Protein AF-A0A5C6LY12-F1 (afdb_monomer)

InterPro domains:
  IPR013783 Immunoglobulin-like fold [G3DSA:2.60.40.10] (8-77)

Sequence (185 aa):
MAGNVFWKYNDYVGNKPDAGATVALYSTKDTIKHKATCDVNGNFKFDKINVGNYILVVTSKSTNASPKDHLQNIIDHFAEVNYVTKHDLSKLNFTAHFNTLRDSIRALLVKDVSATHDYVNLINQRKEMEDSLSSFSSRILFDIYQQSPAATVPRSLSNKFYYSTITVEPEKTNNVAIDFGITYN

Structure (mmCIF, N/CA/C/O backbone):
data_AF-A0A5C6LY12-F1
#
_entry.id   AF-A0A5C6LY12-F1
#
loop_
_atom_site.group_PDB
_atom_site.id
_atom_site.type_symbol
_atom_site.label_atom_id
_atom_site.label_alt_id
_atom_site.label_comp_id
_atom_site.label_asym_id
_atom_site.label_entity_id
_atom_site.label_seq_id
_atom_site.pdbx_PDB_ins_code
_atom_site.Cartn_x
_atom_site.Cartn_y
_atom_site.Cartn_z
_atom_site.occupancy
_atom_site.B_iso_or_equiv
_atom_site.auth_seq_id
_atom_site.auth_comp_id
_atom_site.auth_asym_id
_atom_site.auth_atom_id
_atom_site.pdbx_PDB_model_num
ATOM 1 N N . MET A 1 1 ? -11.963 -7.506 16.912 1.00 88.69 1 MET A N 1
ATOM 2 C CA . MET A 1 1 ? -10.997 -7.935 15.873 1.00 88.69 1 MET A CA 1
ATOM 3 C C . MET A 1 1 ? -9.604 -7.887 16.466 1.00 88.69 1 MET A C 1
ATOM 5 O O . MET A 1 1 ? -9.327 -6.979 17.241 1.00 88.69 1 MET A O 1
ATOM 9 N N . ALA A 1 2 ? -8.745 -8.832 16.118 1.00 92.88 2 ALA A N 1
ATOM 10 C CA . ALA A 1 2 ? -7.340 -8.827 16.501 1.00 92.88 2 ALA A CA 1
ATOM 11 C C . ALA A 1 2 ? -6.475 -9.260 15.315 1.00 92.88 2 ALA A C 1
ATOM 13 O O . ALA A 1 2 ? -6.984 -9.699 14.282 1.00 92.88 2 ALA A O 1
ATOM 14 N N . GLY A 1 3 ? -5.166 -9.119 15.443 1.00 93.62 3 GLY A N 1
ATOM 15 C CA . GLY A 1 3 ? -4.257 -9.602 14.422 1.00 93.62 3 GLY A CA 1
ATOM 16 C C . GLY A 1 3 ? -2.801 -9.452 14.801 1.00 93.62 3 GLY A C 1
ATOM 17 O O . GLY A 1 3 ? -2.475 -8.924 15.864 1.00 93.62 3 GLY A O 1
ATOM 18 N N . ASN A 1 4 ? -1.946 -9.927 13.905 1.00 95.81 4 ASN A N 1
ATOM 19 C CA . ASN A 1 4 ? -0.501 -9.860 14.015 1.00 95.81 4 ASN A CA 1
ATOM 20 C C . ASN A 1 4 ? 0.094 -9.311 12.716 1.00 95.81 4 ASN A C 1
ATOM 22 O O . ASN A 1 4 ? -0.351 -9.665 11.622 1.00 95.81 4 ASN A O 1
ATOM 26 N N . VAL A 1 5 ? 1.092 -8.446 12.853 1.00 95.81 5 VAL A N 1
ATOM 27 C CA . VAL A 1 5 ? 1.844 -7.850 11.752 1.00 95.81 5 VAL A CA 1
ATOM 28 C C . VAL A 1 5 ? 3.291 -8.292 11.867 1.00 95.81 5 VAL A C 1
ATOM 30 O O . VAL A 1 5 ? 3.920 -8.124 12.915 1.00 95.81 5 VAL A O 1
ATOM 33 N N . PHE A 1 6 ? 3.822 -8.849 10.786 1.00 94.81 6 PHE A N 1
ATOM 34 C CA . PHE A 1 6 ? 5.176 -9.372 10.746 1.00 94.81 6 PHE A CA 1
ATOM 35 C C . PHE A 1 6 ? 5.819 -9.180 9.373 1.00 94.81 6 PHE A C 1
ATOM 37 O O . PHE A 1 6 ? 5.184 -8.814 8.385 1.00 94.81 6 PHE A O 1
ATOM 44 N N . TRP A 1 7 ? 7.120 -9.421 9.337 1.00 93.12 7 TRP A N 1
ATOM 45 C CA . TRP A 1 7 ? 7.952 -9.393 8.145 1.00 93.12 7 TRP A CA 1
ATOM 46 C C . TRP A 1 7 ? 8.996 -10.506 8.224 1.00 93.12 7 TRP A C 1
ATOM 48 O O . TRP A 1 7 ? 9.197 -11.117 9.277 1.00 93.12 7 TRP A O 1
ATOM 58 N N . LYS A 1 8 ? 9.679 -10.784 7.116 1.00 89.81 8 LYS A N 1
ATOM 59 C CA . LYS A 1 8 ? 10.757 -11.777 7.055 1.00 89.81 8 LYS A CA 1
ATOM 60 C C . LYS A 1 8 ? 12.075 -11.086 6.758 1.00 89.81 8 LYS A C 1
ATOM 62 O O . LYS A 1 8 ? 12.150 -10.262 5.852 1.00 89.81 8 LYS A O 1
ATOM 67 N N . TYR A 1 9 ? 13.116 -11.417 7.516 1.00 79.94 9 TYR A N 1
ATOM 68 C CA . TYR A 1 9 ? 14.455 -10.896 7.229 1.00 79.94 9 TYR A CA 1
ATOM 69 C C . TYR A 1 9 ? 15.051 -11.560 5.985 1.00 79.94 9 TYR A C 1
ATOM 71 O O . TYR A 1 9 ? 15.623 -10.899 5.129 1.00 79.94 9 TYR A O 1
ATOM 79 N N . ASN A 1 10 ? 14.883 -12.874 5.868 1.00 78.69 10 ASN A N 1
ATOM 80 C CA . ASN A 1 10 ? 15.197 -13.659 4.679 1.00 78.69 10 ASN A CA 1
ATOM 81 C C . ASN A 1 10 ? 14.424 -14.989 4.747 1.00 78.69 10 ASN A C 1
ATOM 83 O O . ASN A 1 10 ? 13.687 -15.222 5.704 1.00 78.69 10 ASN A O 1
ATOM 87 N N . ASP A 1 11 ? 14.619 -15.868 3.765 1.00 76.88 11 ASP A N 1
ATOM 88 C CA . ASP A 1 11 ? 13.961 -17.184 3.719 1.00 76.88 11 ASP A CA 1
ATOM 89 C C . ASP A 1 11 ? 14.424 -18.165 4.811 1.00 76.88 11 ASP A C 1
ATOM 91 O O . ASP A 1 11 ? 13.803 -19.205 5.020 1.00 76.88 11 ASP A O 1
ATOM 95 N N . TYR A 1 12 ? 15.504 -17.840 5.522 1.00 76.50 12 TYR A N 1
ATOM 96 C CA . TYR A 1 12 ? 16.141 -18.705 6.519 1.00 76.50 12 TYR A CA 1
ATOM 97 C C . TYR A 1 12 ? 15.838 -18.284 7.963 1.00 76.50 12 TYR A C 1
ATOM 99 O O . TYR A 1 12 ? 15.962 -19.086 8.888 1.00 76.50 12 TYR A O 1
ATOM 107 N N . VAL A 1 13 ? 15.450 -17.026 8.179 1.00 74.00 13 VAL A N 1
ATOM 108 C CA . VAL A 1 13 ? 15.113 -16.456 9.483 1.00 74.00 13 VAL A CA 1
ATOM 109 C C . VAL A 1 13 ? 13.596 -16.351 9.582 1.00 74.00 13 VAL A C 1
ATOM 111 O O . VAL A 1 13 ? 12.955 -15.707 8.756 1.00 74.00 13 VAL A O 1
ATOM 114 N N . GLY A 1 14 ? 13.028 -16.970 10.621 1.00 78.81 14 GLY A N 1
ATOM 115 C CA . GLY A 1 14 ? 11.588 -16.951 10.878 1.00 78.81 14 GLY A CA 1
ATOM 116 C C . GLY A 1 14 ? 11.001 -15.541 11.028 1.00 78.81 14 GLY A C 1
ATOM 117 O O . GLY A 1 14 ? 11.722 -14.552 11.189 1.00 78.81 14 GLY A O 1
ATOM 118 N N . ASN A 1 15 ? 9.669 -15.471 10.993 1.00 90.44 15 ASN A N 1
ATOM 119 C CA . ASN A 1 15 ? 8.905 -14.225 11.036 1.00 90.44 15 ASN A CA 1
ATOM 120 C C . ASN A 1 15 ? 9.348 -13.311 12.191 1.00 90.44 15 ASN A C 1
ATOM 122 O O . ASN A 1 15 ? 9.462 -13.735 13.344 1.00 90.44 15 ASN A O 1
ATOM 126 N N . LYS A 1 16 ? 9.567 -12.037 11.872 1.00 92.94 16 LYS A N 1
ATOM 127 C CA . LYS A 1 16 ? 9.877 -10.970 12.818 1.00 92.94 16 LYS A CA 1
ATOM 128 C C . LYS A 1 16 ? 8.629 -10.120 13.050 1.00 92.94 16 LYS A C 1
ATOM 130 O O . LYS A 1 16 ? 8.027 -9.678 12.072 1.00 92.94 16 LYS A O 1
ATOM 135 N N . PRO A 1 17 ? 8.238 -9.861 14.307 1.00 95.50 17 PRO A N 1
ATOM 136 C CA . PRO A 1 17 ? 7.112 -8.981 14.588 1.00 95.50 17 PRO A CA 1
ATOM 137 C C . PRO A 1 17 ? 7.413 -7.550 14.131 1.00 95.50 17 PRO A C 1
ATOM 139 O O . PRO A 1 17 ? 8.529 -7.056 14.303 1.00 95.50 17 PRO A O 1
ATOM 142 N N . ASP A 1 18 ? 6.414 -6.866 13.575 1.00 95.19 18 ASP A N 1
ATOM 143 C CA . ASP A 1 18 ? 6.522 -5.450 13.215 1.00 95.19 18 ASP A CA 1
ATOM 144 C C . ASP A 1 18 ? 6.022 -4.560 14.361 1.00 95.19 18 ASP A C 1
ATOM 146 O O . ASP A 1 18 ? 4.924 -3.993 14.335 1.00 95.19 18 ASP A O 1
ATOM 150 N N . ALA A 1 19 ? 6.833 -4.478 15.416 1.00 96.44 19 ALA A N 1
ATOM 151 C CA . ALA A 1 19 ? 6.534 -3.644 16.570 1.00 96.44 19 ALA A CA 1
ATOM 152 C C . ALA A 1 19 ? 6.423 -2.165 16.167 1.00 96.44 19 ALA A C 1
ATOM 154 O O . ALA A 1 19 ? 7.307 -1.601 15.520 1.00 96.44 19 ALA A O 1
ATOM 155 N N . GLY A 1 20 ? 5.330 -1.512 16.567 1.00 95.06 20 GLY A N 1
ATOM 156 C CA . GLY A 1 20 ? 5.069 -0.119 16.207 1.00 95.06 20 GLY A CA 1
ATOM 157 C C . GLY A 1 20 ? 4.388 0.092 14.850 1.00 95.06 20 GLY A C 1
ATOM 158 O O . GLY A 1 20 ? 4.108 1.245 14.506 1.00 95.06 20 GLY A O 1
ATOM 159 N N . ALA A 1 21 ? 4.079 -0.968 14.090 1.00 94.88 21 ALA A N 1
ATOM 160 C CA . ALA A 1 21 ? 3.251 -0.846 12.891 1.00 94.88 21 ALA A CA 1
ATOM 161 C C . ALA A 1 21 ? 1.899 -0.195 13.226 1.00 94.88 21 ALA A C 1
ATOM 163 O O . ALA A 1 21 ? 1.276 -0.492 14.248 1.00 94.88 21 ALA A O 1
ATOM 164 N N . THR A 1 22 ? 1.438 0.715 12.369 1.00 94.06 22 THR A N 1
ATOM 165 C CA . THR A 1 22 ? 0.161 1.414 12.558 1.00 94.06 22 THR A CA 1
ATOM 166 C C . THR A 1 22 ? -0.941 0.694 11.800 1.00 94.06 22 THR A C 1
ATOM 168 O O . THR A 1 22 ? -0.821 0.469 10.601 1.00 94.06 22 THR A O 1
ATOM 171 N N . VAL A 1 23 ? -2.043 0.405 12.482 1.00 94.00 23 VAL A N 1
ATOM 172 C CA . VAL A 1 23 ? -3.214 -0.274 11.927 1.00 94.00 23 VAL A CA 1
ATOM 173 C C . VAL A 1 23 ? -4.403 0.675 11.979 1.00 94.00 23 VAL A C 1
ATOM 175 O O . VAL A 1 23 ? -4.708 1.233 13.034 1.00 94.00 23 VAL A O 1
ATOM 178 N N . ALA A 1 24 ? -5.086 0.864 10.855 1.00 92.12 24 ALA A N 1
ATOM 179 C CA . ALA A 1 24 ? -6.293 1.671 10.757 1.00 92.12 24 ALA A CA 1
ATOM 180 C C . ALA A 1 24 ? -7.427 0.883 10.095 1.00 92.12 24 ALA A C 1
ATOM 182 O O . ALA A 1 24 ? -7.219 0.227 9.080 1.00 92.12 24 ALA A O 1
ATOM 183 N N . LEU A 1 25 ? -8.631 0.983 10.654 1.00 92.00 25 LEU A N 1
ATOM 184 C CA . LEU A 1 25 ? -9.859 0.451 10.067 1.00 92.00 25 LEU A CA 1
ATOM 185 C C . LEU A 1 25 ? -10.772 1.607 9.689 1.00 92.00 25 LEU A C 1
ATOM 187 O O . LEU A 1 25 ? -11.101 2.429 10.546 1.00 92.00 25 LEU A O 1
ATOM 191 N N . TYR A 1 26 ? -11.201 1.635 8.434 1.00 91.50 26 TYR A N 1
ATOM 192 C CA . TYR A 1 26 ? -12.149 2.606 7.902 1.00 91.50 26 TYR A CA 1
ATOM 193 C C . TYR A 1 26 ? -13.476 1.902 7.640 1.00 91.50 26 TYR A C 1
ATOM 195 O O . TYR A 1 26 ? -13.520 0.978 6.828 1.00 91.50 26 TYR A O 1
ATOM 203 N N . SER A 1 27 ? -14.544 2.307 8.336 1.00 91.06 27 SER A N 1
ATOM 204 C CA . SER A 1 27 ? -15.891 1.800 8.042 1.00 91.06 27 SER A CA 1
ATOM 205 C C . SER A 1 27 ? -16.270 2.178 6.613 1.00 91.06 27 SER A C 1
ATOM 207 O O . SER A 1 27 ? -15.991 3.288 6.167 1.00 91.06 27 SER A O 1
ATOM 209 N N . THR A 1 28 ? -16.886 1.245 5.888 1.00 88.31 28 THR A N 1
ATOM 210 C CA . THR A 1 28 ? -17.394 1.501 4.530 1.00 88.31 28 THR A CA 1
ATOM 211 C C . THR A 1 28 ? -18.773 2.166 4.529 1.00 88.31 28 THR A C 1
ATOM 213 O O . THR A 1 28 ? -19.176 2.735 3.513 1.00 88.31 28 THR A O 1
ATOM 216 N N . LYS A 1 29 ? -19.485 2.121 5.663 1.00 83.62 29 LYS A N 1
ATOM 217 C CA . LYS A 1 29 ? -20.858 2.627 5.822 1.00 83.62 29 LYS A CA 1
ATOM 218 C C . LYS A 1 29 ? -20.936 3.942 6.599 1.00 83.62 29 LYS A C 1
ATOM 220 O O . LYS A 1 29 ? -21.855 4.723 6.375 1.00 83.62 29 LYS A O 1
ATOM 225 N N . ASP A 1 30 ? -19.959 4.206 7.462 1.00 77.38 30 ASP A N 1
ATOM 226 C CA . ASP A 1 30 ? -19.985 5.320 8.410 1.00 77.38 30 ASP A CA 1
ATOM 227 C C . ASP A 1 30 ? -18.613 6.001 8.487 1.00 77.38 30 ASP A C 1
ATOM 229 O O . ASP A 1 30 ? -17.602 5.486 8.021 1.00 77.38 30 ASP A O 1
ATOM 233 N N . THR A 1 31 ? -18.546 7.173 9.114 1.00 73.25 31 THR A N 1
ATOM 234 C CA . THR A 1 31 ? -17.303 7.957 9.243 1.00 73.25 31 THR A CA 1
ATOM 235 C C . THR A 1 31 ? -16.343 7.404 10.310 1.00 73.25 31 THR A C 1
ATOM 237 O O . THR A 1 31 ? -15.348 8.046 10.650 1.00 73.25 31 THR A O 1
ATOM 240 N N . ILE A 1 32 ? -16.638 6.235 10.890 1.00 73.31 32 ILE A N 1
ATOM 241 C CA . ILE A 1 32 ? -15.869 5.673 12.003 1.00 73.31 32 ILE A CA 1
ATOM 242 C C . ILE A 1 32 ? -14.508 5.182 11.509 1.00 73.31 32 ILE A C 1
ATOM 244 O O . ILE A 1 32 ? -14.402 4.371 10.584 1.00 73.31 32 ILE A O 1
ATOM 248 N N . LYS A 1 33 ? -13.465 5.645 12.205 1.00 82.38 33 LYS A N 1
ATOM 249 C CA . LYS A 1 33 ? -12.090 5.181 12.057 1.00 82.38 33 LYS A CA 1
ATOM 250 C C . LYS A 1 33 ? -11.589 4.626 13.383 1.00 82.38 33 LYS A C 1
ATOM 252 O O . LYS A 1 33 ? -11.553 5.347 14.378 1.00 82.38 33 LYS A O 1
ATOM 257 N N . HIS A 1 34 ? -11.132 3.379 13.382 1.00 90.69 34 HIS A N 1
ATOM 258 C CA . HIS A 1 34 ? -10.361 2.830 14.498 1.00 90.69 34 HIS A CA 1
ATOM 259 C C . HIS A 1 34 ? -8.871 2.877 14.162 1.00 90.69 34 HIS A C 1
ATOM 261 O O . HIS A 1 34 ? -8.489 2.699 13.004 1.00 90.69 34 HIS A O 1
ATOM 267 N N . LYS A 1 35 ? -8.022 3.124 15.164 1.00 92.75 35 LYS A N 1
ATOM 268 C CA . LYS A 1 35 ? -6.563 3.119 15.012 1.00 92.75 35 LYS A CA 1
ATOM 269 C C . LYS A 1 35 ? -5.906 2.391 16.180 1.00 92.75 35 LYS A C 1
ATOM 271 O O . LYS A 1 35 ? -6.297 2.601 17.323 1.00 92.75 35 LYS A O 1
ATOM 276 N N . ALA A 1 36 ? -4.925 1.554 15.876 1.00 94.56 36 ALA A N 1
ATOM 277 C CA . ALA A 1 36 ? -4.094 0.857 16.845 1.00 94.56 36 ALA A CA 1
ATOM 278 C C . ALA A 1 36 ? -2.630 0.902 16.398 1.00 94.56 36 ALA A C 1
ATOM 280 O O . ALA A 1 36 ? -2.328 1.105 15.219 1.00 94.56 36 ALA A O 1
ATOM 281 N N . THR A 1 37 ? -1.731 0.701 17.351 1.00 95.75 37 THR A N 1
ATOM 282 C CA . THR A 1 37 ? -0.306 0.490 17.104 1.00 95.75 37 THR A CA 1
ATOM 283 C C . THR A 1 37 ? 0.036 -0.911 17.582 1.00 95.75 37 THR A C 1
ATOM 285 O O . THR A 1 37 ? -0.422 -1.310 18.652 1.00 95.75 37 THR A O 1
ATOM 288 N N . CYS A 1 38 ? 0.804 -1.652 16.790 1.00 97.06 38 CYS A N 1
ATOM 289 C CA . CYS A 1 38 ? 1.202 -3.007 17.142 1.00 97.06 38 CYS A CA 1
ATOM 290 C C . CYS A 1 38 ? 2.147 -3.005 18.346 1.00 97.06 38 CYS A C 1
ATOM 292 O O . CYS A 1 38 ? 3.041 -2.158 18.438 1.00 97.06 38 CYS A O 1
ATOM 294 N N . ASP A 1 39 ? 1.945 -3.960 19.252 1.00 97.88 39 ASP A N 1
ATOM 295 C CA . ASP A 1 39 ? 2.800 -4.172 20.417 1.00 97.88 39 ASP A CA 1
ATOM 296 C C . ASP A 1 39 ? 4.174 -4.758 20.033 1.00 97.88 39 ASP A C 1
ATOM 298 O O . ASP A 1 39 ? 4.491 -4.954 18.859 1.00 97.88 39 ASP A O 1
ATOM 302 N N . VAL A 1 40 ? 5.009 -5.052 21.034 1.00 97.12 40 VAL A N 1
ATOM 303 C CA . VAL A 1 40 ? 6.354 -5.631 20.837 1.00 97.12 40 VAL A CA 1
ATOM 304 C C . VAL A 1 40 ? 6.346 -6.979 20.109 1.00 97.12 40 VAL A C 1
ATOM 306 O O . VAL A 1 40 ? 7.344 -7.355 19.501 1.00 97.12 40 VAL A O 1
ATOM 309 N N . ASN A 1 41 ? 5.219 -7.689 20.143 1.00 96.44 41 ASN A N 1
ATOM 310 C CA . ASN A 1 41 ? 5.017 -8.968 19.478 1.00 96.44 41 ASN A CA 1
ATOM 311 C C . ASN A 1 41 ? 4.325 -8.803 18.115 1.00 96.44 41 ASN A C 1
ATOM 313 O O . ASN A 1 41 ? 3.973 -9.801 17.489 1.00 96.44 41 ASN A O 1
ATOM 317 N N . GLY A 1 42 ? 4.126 -7.569 17.639 1.00 96.94 42 GLY A N 1
ATOM 318 C CA . GLY A 1 42 ? 3.442 -7.275 16.381 1.00 96.94 42 GLY A CA 1
ATOM 319 C C . GLY A 1 42 ? 1.921 -7.412 16.471 1.00 96.94 42 GLY A C 1
ATOM 320 O O . GLY A 1 42 ? 1.244 -7.349 15.448 1.00 96.94 42 GLY A O 1
ATOM 321 N N . ASN A 1 43 ? 1.356 -7.609 17.665 1.00 97.62 43 ASN A N 1
ATOM 322 C CA . ASN A 1 43 ? -0.078 -7.814 17.826 1.00 97.62 43 ASN A CA 1
ATOM 323 C C . ASN A 1 43 ? -0.828 -6.489 17.920 1.00 97.62 43 ASN A C 1
ATOM 325 O O . ASN A 1 43 ? -0.365 -5.529 18.536 1.00 97.62 43 ASN A O 1
ATOM 329 N N . PHE A 1 44 ? -2.043 -6.465 17.382 1.00 96.44 44 PHE A N 1
ATOM 330 C CA . PHE A 1 44 ? -2.996 -5.379 17.572 1.00 96.44 44 PHE A CA 1
ATOM 331 C C . PHE A 1 44 ? -4.380 -5.929 17.912 1.00 96.44 44 PHE A C 1
ATOM 333 O O . PHE A 1 44 ? -4.737 -7.059 17.567 1.00 96.44 44 PHE A O 1
ATOM 340 N N . LYS A 1 45 ? -5.191 -5.099 18.568 1.00 94.75 45 LYS A N 1
ATOM 341 C CA . LYS A 1 45 ? -6.567 -5.436 18.920 1.00 94.75 45 LYS A CA 1
ATOM 342 C C . LYS A 1 45 ? -7.468 -4.217 18.801 1.00 94.75 45 LYS A C 1
ATOM 344 O O . LYS A 1 45 ? -7.096 -3.109 19.173 1.00 94.75 45 LYS A O 1
ATOM 349 N N . PHE A 1 46 ? -8.674 -4.465 18.319 1.00 92.81 46 PHE A N 1
ATOM 350 C CA . PHE A 1 46 ? -9.783 -3.532 18.328 1.00 92.81 46 PHE A CA 1
ATOM 351 C C . PHE A 1 46 ? -10.974 -4.181 19.028 1.00 92.81 46 PHE A C 1
ATOM 353 O O . PHE A 1 46 ? -11.532 -5.181 18.550 1.00 92.81 46 PHE A O 1
ATOM 360 N N . ASP A 1 47 ? -11.359 -3.599 20.157 1.00 89.44 47 ASP A N 1
ATOM 361 C CA . ASP A 1 47 ? -12.512 -4.025 20.938 1.00 89.44 47 ASP A CA 1
ATOM 362 C C . ASP A 1 47 ? -13.780 -3.297 20.489 1.00 89.44 47 ASP A C 1
ATOM 364 O O . ASP A 1 47 ? -13.729 -2.135 20.088 1.00 89.44 47 ASP A O 1
ATOM 368 N N . LYS A 1 48 ? -14.924 -3.987 20.586 1.00 86.12 48 LYS A N 1
ATOM 369 C CA . LYS A 1 48 ? -16.265 -3.420 20.347 1.00 86.12 48 LYS A CA 1
ATOM 370 C C . LYS A 1 48 ? -16.416 -2.722 18.982 1.00 86.12 48 LYS A C 1
ATOM 372 O O . LYS A 1 48 ? -17.002 -1.648 18.897 1.00 86.12 48 LYS A O 1
ATOM 377 N N . ILE A 1 49 ? -15.885 -3.328 17.917 1.00 89.62 49 ILE A N 1
ATOM 378 C CA . ILE A 1 49 ? -16.157 -2.865 16.549 1.00 89.62 49 ILE A CA 1
ATOM 379 C C . ILE A 1 49 ? -17.568 -3.302 16.155 1.00 89.62 49 ILE A C 1
ATOM 381 O O . ILE A 1 49 ? -17.941 -4.455 16.376 1.00 89.62 49 ILE A O 1
ATOM 385 N N . ASN A 1 50 ? -18.325 -2.387 15.558 1.00 90.44 50 ASN A N 1
ATOM 386 C CA . ASN A 1 50 ? -19.649 -2.680 15.027 1.00 90.44 50 ASN A CA 1
ATOM 387 C C . ASN A 1 50 ? -19.576 -3.696 13.877 1.00 90.44 50 ASN A C 1
ATOM 389 O O . ASN A 1 50 ? -18.596 -3.776 13.139 1.00 90.44 50 ASN A O 1
ATOM 393 N N . VAL A 1 51 ? -20.647 -4.463 13.698 1.00 91.56 51 VAL A N 1
ATOM 394 C CA . VAL A 1 51 ? -20.788 -5.363 12.548 1.00 91.56 51 VAL A CA 1
ATOM 395 C C . VAL A 1 51 ? -20.833 -4.537 11.262 1.00 91.56 51 VAL A C 1
ATOM 397 O O . VAL A 1 51 ? -21.582 -3.564 11.167 1.00 91.56 51 VAL A O 1
ATOM 400 N N . GLY A 1 52 ? -20.052 -4.926 10.257 1.00 92.25 52 GLY A N 1
ATOM 401 C CA . GLY A 1 52 ? -19.967 -4.177 9.007 1.00 92.25 52 GLY A CA 1
ATOM 402 C C . GLY A 1 52 ? -18.736 -4.495 8.172 1.00 92.25 52 GLY A C 1
ATOM 403 O O . GLY A 1 52 ? -17.895 -5.304 8.550 1.00 92.25 52 GLY A O 1
ATOM 404 N N . ASN A 1 53 ? -18.635 -3.838 7.018 1.00 93.56 53 ASN A N 1
ATOM 405 C CA . ASN A 1 53 ? -17.487 -3.958 6.125 1.00 93.56 53 ASN A CA 1
ATOM 406 C C . ASN A 1 53 ? -16.516 -2.804 6.377 1.00 93.56 53 ASN A C 1
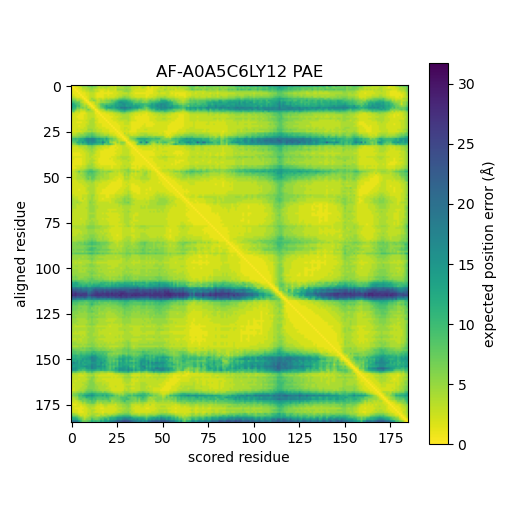ATOM 408 O O . ASN A 1 53 ? -16.932 -1.646 6.490 1.00 93.56 53 ASN A O 1
ATOM 412 N N . TYR A 1 54 ? -15.231 -3.124 6.415 1.00 93.56 54 TYR A N 1
ATOM 413 C CA . TYR A 1 54 ? -14.152 -2.201 6.716 1.00 93.56 54 TYR A CA 1
ATOM 414 C C . TYR A 1 54 ? -13.026 -2.338 5.700 1.00 93.56 54 TYR A C 1
ATOM 416 O O . TYR A 1 54 ? -12.747 -3.432 5.2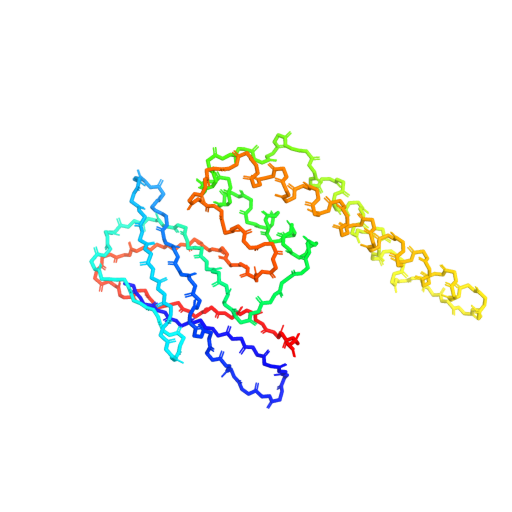14 1.00 93.56 54 TYR A O 1
ATOM 424 N N . ILE A 1 55 ? -12.335 -1.231 5.452 1.00 93.44 55 ILE A N 1
ATOM 425 C CA . ILE A 1 55 ? -11.033 -1.233 4.791 1.00 93.44 55 ILE A CA 1
ATOM 426 C C . ILE A 1 55 ? -9.963 -1.160 5.874 1.00 93.44 55 ILE A C 1
ATOM 428 O O . ILE A 1 55 ? -9.906 -0.209 6.659 1.00 93.44 55 ILE A O 1
ATOM 432 N N . LEU A 1 56 ? -9.129 -2.188 5.918 1.00 93.25 56 LEU A N 1
ATOM 433 C CA . LEU A 1 56 ? -7.943 -2.271 6.747 1.00 93.25 56 LEU A CA 1
ATOM 434 C C . LEU A 1 56 ? -6.768 -1.647 6.002 1.00 93.25 56 LEU A C 1
ATOM 436 O O . LEU A 1 56 ? -6.449 -2.053 4.888 1.00 93.25 56 LEU A O 1
ATOM 440 N N . VAL A 1 57 ? -6.105 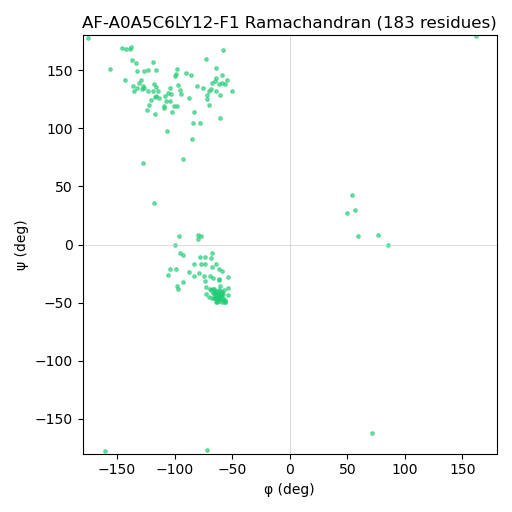-0.697 6.653 1.00 92.56 57 VAL A N 1
ATOM 441 C CA . VAL A 1 57 ? -4.867 -0.081 6.178 1.00 92.56 57 VAL A CA 1
ATOM 442 C C . VAL A 1 57 ? -3.798 -0.285 7.233 1.00 92.56 57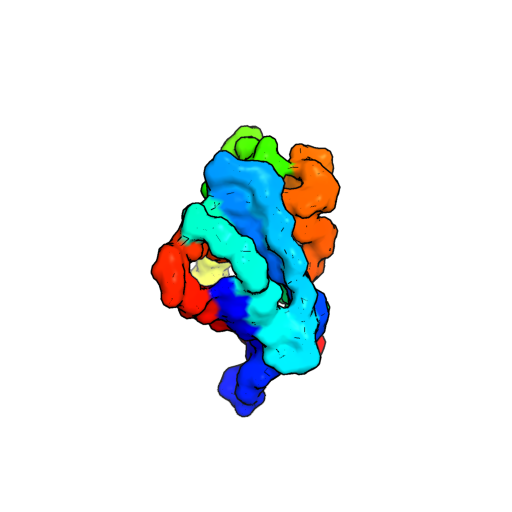 VAL A C 1
ATOM 444 O O . VAL A 1 57 ? -3.950 0.177 8.367 1.00 92.56 57 VAL A O 1
ATOM 447 N N . VAL A 1 58 ? -2.709 -0.956 6.870 1.00 93.00 58 VAL A N 1
ATOM 448 C CA . VAL A 1 58 ? -1.577 -1.185 7.774 1.00 93.00 58 VAL A CA 1
ATOM 449 C C . VAL A 1 58 ? -0.324 -0.551 7.214 1.00 93.00 58 VAL A C 1
ATOM 451 O O . VAL A 1 58 ? -0.010 -0.697 6.043 1.00 93.00 58 VAL A O 1
ATOM 454 N N . THR A 1 59 ? 0.371 0.187 8.067 1.00 93.06 59 THR A N 1
ATOM 455 C CA . THR A 1 59 ? 1.653 0.832 7.802 1.00 93.06 59 THR A CA 1
ATOM 456 C C . THR A 1 59 ? 2.725 0.121 8.589 1.00 93.06 59 THR A C 1
ATOM 458 O O . THR A 1 59 ? 2.680 0.121 9.822 1.00 93.06 59 THR A O 1
ATOM 461 N N . SER A 1 60 ? 3.693 -0.442 7.877 1.00 93.75 60 SER A N 1
ATOM 462 C CA . SER A 1 60 ? 4.865 -1.031 8.499 1.00 93.75 60 SER A CA 1
ATOM 463 C C . SER A 1 60 ? 5.686 0.037 9.217 1.00 93.75 60 SER A C 1
ATOM 465 O O . SER A 1 60 ? 5.806 1.167 8.740 1.00 93.75 60 SER A O 1
ATOM 467 N N . LYS A 1 61 ? 6.267 -0.313 10.367 1.00 92.50 61 LYS A N 1
ATOM 468 C CA . LYS A 1 61 ? 7.279 0.532 11.017 1.00 92.50 61 LYS A CA 1
ATOM 469 C C . LYS A 1 61 ? 8.684 0.134 10.577 1.00 92.50 61 LYS A C 1
ATOM 471 O O . LYS A 1 61 ? 9.565 0.990 10.502 1.00 92.50 61 LYS A O 1
ATOM 476 N N . SER A 1 62 ? 8.864 -1.155 10.306 1.00 91.38 62 SER A N 1
ATOM 477 C CA . SER A 1 62 ? 10.168 -1.777 10.101 1.00 91.38 62 SER A CA 1
ATOM 478 C C . SER A 1 62 ? 10.541 -1.951 8.635 1.00 91.38 62 SER A C 1
ATOM 480 O O . SER A 1 62 ? 11.717 -2.099 8.354 1.00 91.38 62 SER A O 1
ATOM 482 N N . THR A 1 63 ? 9.591 -1.955 7.700 1.00 91.25 63 THR A N 1
ATOM 483 C CA . THR A 1 63 ? 9.860 -2.275 6.288 1.00 91.25 63 THR A CA 1
ATOM 484 C C . THR A 1 63 ? 9.578 -1.092 5.373 1.00 91.25 63 THR A C 1
ATOM 486 O O . THR A 1 63 ? 8.694 -0.271 5.651 1.00 91.25 63 THR A O 1
ATOM 489 N N . ASN A 1 64 ? 10.322 -1.026 4.266 1.00 91.56 64 ASN A N 1
ATOM 490 C CA . ASN A 1 64 ? 10.191 0.019 3.259 1.00 91.56 64 ASN A CA 1
ATOM 491 C C . ASN A 1 64 ? 9.790 -0.536 1.882 1.00 91.56 64 ASN A C 1
ATOM 493 O O . ASN A 1 64 ? 10.011 -1.712 1.592 1.00 91.56 64 ASN A O 1
ATOM 497 N N . ALA A 1 65 ? 9.201 0.306 1.037 1.00 90.12 65 ALA A N 1
ATOM 498 C CA . ALA A 1 65 ? 8.894 0.024 -0.361 1.00 90.12 65 ALA A CA 1
ATOM 499 C C . ALA A 1 65 ? 9.474 1.120 -1.258 1.00 90.12 65 ALA A C 1
ATOM 501 O O . ALA A 1 65 ? 9.603 2.280 -0.868 1.00 90.12 65 ALA A O 1
ATOM 502 N N . SER A 1 66 ? 9.838 0.738 -2.481 1.00 91.12 66 SER A N 1
ATOM 503 C CA . SER A 1 66 ? 10.222 1.721 -3.488 1.00 91.12 66 SER A CA 1
ATOM 504 C C . SER A 1 66 ? 8.983 2.484 -3.987 1.00 91.12 66 SER A C 1
ATOM 506 O O . SER A 1 66 ? 7.862 1.972 -3.883 1.00 91.12 66 SER A O 1
ATOM 508 N N . PRO A 1 67 ? 9.140 3.678 -4.591 1.00 91.94 67 PRO A N 1
ATOM 509 C CA . PRO A 1 67 ? 8.011 4.412 -5.163 1.00 91.94 67 PRO A CA 1
ATOM 510 C C . PRO A 1 67 ? 7.191 3.584 -6.161 1.00 91.94 67 PRO A C 1
ATOM 512 O O . PRO A 1 67 ? 5.965 3.665 -6.172 1.00 91.94 67 PRO A O 1
ATOM 515 N N . LYS A 1 68 ? 7.840 2.739 -6.973 1.00 92.25 68 LYS A N 1
ATOM 516 C CA . LYS A 1 68 ? 7.129 1.866 -7.919 1.00 92.25 68 LYS A CA 1
ATOM 517 C C . LYS A 1 68 ? 6.293 0.794 -7.218 1.00 92.25 68 LYS A C 1
ATOM 519 O O . LYS A 1 68 ? 5.171 0.548 -7.649 1.00 92.25 68 LYS A O 1
ATOM 524 N N . ASP A 1 69 ? 6.785 0.212 -6.123 1.00 91.75 69 ASP A N 1
ATOM 525 C CA . ASP A 1 69 ? 6.038 -0.796 -5.357 1.00 91.75 69 ASP A CA 1
ATOM 526 C C . ASP A 1 69 ? 4.848 -0.153 -4.641 1.00 91.75 69 ASP A C 1
ATOM 528 O O . ASP A 1 69 ? 3.755 -0.714 -4.608 1.00 91.75 69 ASP A O 1
ATOM 532 N N . HIS A 1 70 ? 5.035 1.064 -4.124 1.00 90.94 70 HIS A N 1
ATOM 533 C CA . HIS A 1 70 ? 3.953 1.863 -3.563 1.00 90.94 70 HIS A CA 1
ATOM 534 C C . HIS A 1 70 ? 2.852 2.138 -4.575 1.00 90.94 70 HIS A C 1
ATOM 536 O O . HIS A 1 70 ? 1.675 1.926 -4.277 1.00 90.94 70 HIS A O 1
ATOM 542 N N . LEU A 1 71 ? 3.229 2.599 -5.766 1.00 92.19 71 LEU A N 1
ATOM 543 C CA . LEU A 1 71 ? 2.255 2.918 -6.794 1.00 92.19 71 LEU A CA 1
ATOM 544 C C . LEU A 1 71 ? 1.563 1.660 -7.331 1.00 92.19 71 LEU A C 1
ATOM 546 O O . LEU A 1 71 ? 0.350 1.683 -7.519 1.00 92.19 71 LEU A O 1
ATOM 550 N N . GLN A 1 72 ? 2.293 0.554 -7.501 1.00 93.56 72 GLN A N 1
ATOM 551 C CA . GLN A 1 72 ? 1.710 -0.741 -7.858 1.00 93.56 72 GLN A CA 1
ATOM 552 C C . GLN A 1 72 ? 0.673 -1.188 -6.820 1.00 93.56 72 GLN A C 1
ATOM 554 O O . GLN A 1 72 ? -0.449 -1.510 -7.188 1.00 93.56 72 GLN A O 1
ATOM 559 N N . ASN A 1 73 ? 1.003 -1.120 -5.530 1.00 91.50 73 ASN A N 1
ATOM 560 C CA . ASN A 1 73 ? 0.082 -1.479 -4.452 1.00 91.50 73 ASN A CA 1
ATOM 561 C C . ASN A 1 73 ? -1.185 -0.599 -4.448 1.00 91.50 73 ASN A C 1
ATOM 563 O O . ASN A 1 73 ? -2.281 -1.079 -4.181 1.00 91.50 73 ASN A O 1
ATOM 567 N N . ILE A 1 74 ? -1.064 0.691 -4.787 1.00 90.88 74 ILE A N 1
ATOM 568 C CA . ILE A 1 74 ? -2.231 1.570 -4.966 1.00 90.88 74 ILE A CA 1
ATOM 569 C C . ILE A 1 74 ? -3.077 1.142 -6.168 1.00 90.88 74 ILE A C 1
ATOM 571 O O . ILE A 1 74 ? -4.302 1.163 -6.079 1.00 90.88 74 ILE A O 1
ATOM 575 N N . ILE A 1 75 ? -2.447 0.768 -7.285 1.00 92.50 75 ILE A N 1
ATOM 576 C CA . ILE A 1 75 ? -3.149 0.271 -8.476 1.00 92.50 75 ILE A CA 1
ATOM 577 C C . ILE A 1 75 ? -3.903 -1.024 -8.152 1.00 92.50 75 ILE A C 1
ATOM 579 O O . ILE A 1 75 ? -5.057 -1.165 -8.547 1.00 92.50 75 ILE A O 1
ATOM 583 N N . ASP A 1 76 ? -3.281 -1.937 -7.408 1.00 92.81 76 ASP A N 1
ATOM 584 C CA . ASP A 1 76 ? -3.868 -3.236 -7.063 1.00 92.81 76 ASP A CA 1
ATOM 585 C C . ASP A 1 76 ? -5.050 -3.105 -6.087 1.00 92.81 76 ASP A C 1
ATOM 587 O O . ASP A 1 76 ? -5.971 -3.919 -6.115 1.00 92.81 76 ASP A O 1
ATOM 591 N N . HIS A 1 77 ? -5.066 -2.043 -5.276 1.00 91.69 77 HIS A N 1
ATOM 592 C CA . HIS A 1 77 ? -6.100 -1.753 -4.275 1.00 91.69 77 HIS A CA 1
ATOM 593 C C . HIS A 1 77 ? -6.849 -0.444 -4.559 1.00 91.69 77 HIS A C 1
ATOM 595 O O . HIS A 1 77 ? -7.205 0.315 -3.655 1.00 91.69 77 HIS A O 1
ATOM 601 N N . PHE A 1 78 ? -7.060 -0.139 -5.839 1.00 89.69 78 PHE A N 1
ATOM 602 C CA . PHE A 1 78 ? -7.544 1.168 -6.282 1.00 89.69 78 PHE A CA 1
ATOM 603 C C . PHE A 1 78 ? -8.887 1.569 -5.658 1.00 89.69 78 PHE A C 1
ATOM 605 O O . PHE A 1 78 ? -9.089 2.730 -5.303 1.00 89.69 78 PHE A O 1
ATOM 612 N N . ALA A 1 79 ? -9.807 0.613 -5.499 1.00 90.06 79 ALA A N 1
ATOM 613 C CA . ALA A 1 79 ? -11.127 0.859 -4.926 1.00 90.06 79 ALA A CA 1
ATOM 614 C C . ALA A 1 79 ? -11.037 1.220 -3.435 1.00 90.06 79 ALA A C 1
ATOM 616 O O . ALA A 1 79 ? -11.641 2.200 -2.988 1.00 90.06 79 ALA A O 1
ATOM 617 N N . GLU A 1 80 ? -10.246 0.464 -2.676 1.00 90.31 80 GLU A N 1
ATOM 618 C CA . GLU A 1 80 ? -9.992 0.695 -1.260 1.00 90.31 80 GLU A CA 1
ATOM 619 C C . GLU A 1 80 ? -9.281 2.027 -1.040 1.00 90.31 80 GLU A C 1
ATOM 621 O O . GLU A 1 80 ? -9.680 2.813 -0.177 1.00 90.31 80 GLU A O 1
ATOM 626 N N . VAL A 1 81 ? -8.258 2.310 -1.848 1.00 88.44 81 VAL A N 1
ATOM 627 C CA . VAL A 1 81 ? -7.503 3.557 -1.762 1.00 88.44 81 VAL A CA 1
ATOM 628 C C . VAL A 1 81 ? -8.410 4.741 -2.085 1.00 88.44 81 VAL A C 1
ATOM 630 O O . VAL A 1 81 ? -8.481 5.649 -1.263 1.00 88.44 81 VAL A O 1
ATOM 633 N N . ASN A 1 82 ? -9.175 4.716 -3.184 1.00 89.06 82 ASN A N 1
ATOM 634 C CA . ASN A 1 82 ? -10.138 5.777 -3.519 1.00 89.06 82 ASN A CA 1
ATOM 635 C C . ASN A 1 82 ? -11.121 6.044 -2.375 1.00 89.06 82 ASN A C 1
ATOM 637 O O . ASN A 1 82 ? -11.410 7.193 -2.023 1.00 89.06 82 ASN A O 1
ATOM 641 N N . TYR A 1 83 ? -11.630 4.972 -1.764 1.00 88.19 83 TYR A N 1
ATOM 642 C CA . TYR A 1 83 ? -12.552 5.090 -0.646 1.00 88.19 83 TYR A CA 1
ATOM 643 C C . TYR A 1 83 ? -11.897 5.746 0.573 1.00 88.19 83 TYR A C 1
ATOM 645 O O . TYR A 1 83 ? -12.506 6.613 1.209 1.00 88.19 83 TYR A O 1
ATOM 653 N N . VAL A 1 84 ? -10.685 5.317 0.931 1.00 86.19 84 VAL A N 1
ATOM 654 C CA . VAL A 1 84 ? -9.967 5.816 2.109 1.00 86.19 84 VAL A CA 1
ATOM 655 C C . VAL A 1 84 ? -9.520 7.257 1.894 1.00 86.19 84 VAL A C 1
ATOM 657 O O . VAL A 1 84 ? -9.732 8.091 2.772 1.00 86.19 84 VAL A O 1
ATOM 660 N N . THR A 1 85 ? -8.952 7.575 0.731 1.00 83.81 85 THR A N 1
ATOM 661 C CA . THR A 1 85 ? -8.457 8.918 0.398 1.00 83.81 85 THR A CA 1
ATOM 662 C C . THR A 1 85 ? -9.575 9.913 0.124 1.00 83.81 85 THR A C 1
ATOM 664 O O . THR A 1 85 ? -9.326 11.114 0.184 1.00 83.81 85 THR A O 1
ATOM 667 N N . LYS A 1 86 ? -10.802 9.438 -0.137 1.00 84.81 86 LYS A N 1
ATOM 668 C CA . LYS A 1 86 ? -11.926 10.259 -0.620 1.00 84.81 86 LYS A CA 1
ATOM 669 C C . LYS A 1 86 ? -11.578 10.992 -1.919 1.00 84.81 86 LYS A C 1
ATOM 671 O O . LYS A 1 86 ? -12.103 12.071 -2.186 1.00 84.81 86 LYS A O 1
ATOM 676 N N . HIS A 1 87 ? -10.698 10.396 -2.716 1.00 83.06 87 HIS A N 1
ATOM 677 C CA . HIS A 1 87 ? -10.220 10.948 -3.968 1.00 83.06 87 HIS A CA 1
ATOM 678 C C . HIS A 1 87 ? -10.416 9.926 -5.084 1.00 83.06 87 HIS A C 1
ATOM 680 O O . HIS A 1 87 ? -10.117 8.749 -4.918 1.00 83.06 87 HIS A O 1
ATOM 686 N N . ASP A 1 88 ? -10.922 10.379 -6.226 1.00 86.94 88 ASP A N 1
ATOM 687 C CA . ASP A 1 88 ? -11.069 9.534 -7.406 1.00 86.94 88 ASP A CA 1
ATOM 688 C C . ASP A 1 88 ? -9.755 9.521 -8.187 1.00 86.94 88 ASP A C 1
ATOM 690 O O . ASP A 1 88 ? -9.518 10.363 -9.056 1.00 86.94 88 ASP A O 1
ATOM 694 N N . LEU A 1 89 ? -8.894 8.556 -7.861 1.00 85.94 89 LEU A N 1
ATOM 695 C CA . LEU A 1 89 ? -7.584 8.418 -8.488 1.00 85.94 89 LEU A CA 1
ATOM 696 C C . LEU A 1 89 ? -7.671 8.112 -9.987 1.00 85.94 89 LEU A C 1
ATOM 698 O O . LEU A 1 89 ? -6.674 8.291 -10.688 1.00 85.94 89 LEU A O 1
ATOM 702 N N . SER A 1 90 ? -8.829 7.677 -10.509 1.00 84.50 90 SER A N 1
ATOM 703 C CA . SER A 1 90 ? -8.972 7.387 -11.944 1.00 84.50 90 SER A CA 1
ATOM 704 C C . SER A 1 90 ? -8.733 8.633 -12.795 1.00 84.50 90 SER A C 1
ATOM 706 O O . SER A 1 90 ? -8.174 8.548 -13.885 1.00 84.50 90 SER A O 1
ATOM 708 N N . LYS A 1 91 ? -9.032 9.813 -12.241 1.00 87.56 91 LYS A N 1
ATOM 709 C CA . LYS A 1 91 ? -8.843 11.114 -12.893 1.00 87.56 91 LYS A CA 1
ATOM 710 C C . LYS A 1 91 ? -7.381 11.486 -13.115 1.00 87.56 91 LYS A C 1
ATOM 712 O O . LYS A 1 91 ? -7.096 12.331 -13.960 1.00 87.56 91 LYS A O 1
ATOM 717 N N . LEU A 1 92 ? -6.455 10.858 -12.390 1.00 86.62 92 LEU A N 1
ATOM 718 C CA . LEU A 1 92 ? -5.021 11.080 -12.560 1.00 86.62 92 LEU A CA 1
ATOM 719 C C . LEU A 1 92 ? -4.454 10.343 -13.789 1.00 86.62 92 LEU A C 1
ATOM 721 O O . LEU A 1 92 ? -3.319 10.609 -14.174 1.00 86.62 92 LEU A O 1
ATOM 725 N N . ASN A 1 93 ? -5.220 9.435 -14.414 1.00 89.31 93 ASN A N 1
ATOM 726 C CA . ASN A 1 93 ? -4.898 8.770 -15.687 1.00 89.31 93 ASN A CA 1
ATOM 727 C C . ASN A 1 93 ? -3.487 8.138 -15.771 1.00 89.31 93 ASN A C 1
ATOM 729 O O . ASN A 1 93 ? -2.922 7.987 -16.855 1.00 89.31 93 ASN A O 1
ATOM 733 N N . PHE A 1 94 ? -2.897 7.744 -14.639 1.00 93.19 94 PHE A N 1
ATOM 734 C CA . PHE A 1 94 ? -1.503 7.290 -14.583 1.00 93.19 94 PHE A CA 1
ATOM 735 C C . PHE A 1 94 ? -1.326 5.792 -14.861 1.00 93.19 94 PHE A C 1
ATOM 737 O O . PHE A 1 94 ? -0.245 5.376 -15.277 1.00 93.19 94 PHE A O 1
ATOM 744 N N . THR A 1 95 ? -2.364 4.975 -14.649 1.00 94.38 95 THR A N 1
ATOM 745 C CA . THR A 1 95 ? -2.277 3.504 -14.668 1.00 94.38 95 THR A CA 1
ATOM 746 C C . THR A 1 95 ? -1.784 2.956 -16.005 1.00 94.38 95 THR A C 1
ATOM 748 O O . THR A 1 95 ? -0.934 2.068 -16.032 1.00 94.38 95 THR A O 1
ATOM 751 N N . ALA A 1 96 ? -2.267 3.508 -17.124 1.00 95.31 96 ALA A N 1
ATOM 752 C CA . ALA A 1 96 ? -1.835 3.084 -18.455 1.00 95.31 96 ALA A CA 1
ATOM 753 C C . ALA A 1 96 ? -0.337 3.348 -18.667 1.00 95.31 96 ALA A C 1
ATOM 755 O O . ALA A 1 96 ? 0.397 2.456 -19.082 1.00 95.31 96 ALA A O 1
ATOM 756 N N . HIS A 1 97 ? 0.135 4.546 -18.312 1.00 95.44 97 HIS A N 1
ATOM 757 C CA . HIS A 1 97 ? 1.545 4.906 -18.445 1.00 95.44 97 HIS A CA 1
ATOM 758 C C . HIS A 1 97 ? 2.448 4.072 -17.524 1.00 95.44 97 HIS A C 1
ATOM 760 O O . HIS A 1 97 ? 3.491 3.589 -17.961 1.00 95.44 97 HIS A O 1
ATOM 766 N N . PHE A 1 98 ? 2.021 3.849 -16.276 1.00 96.56 98 PHE A N 1
ATOM 767 C CA . PHE A 1 98 ? 2.721 2.981 -15.328 1.00 96.56 98 PHE A CA 1
ATOM 768 C C . PHE A 1 98 ? 2.919 1.569 -15.895 1.00 96.56 98 PHE A C 1
ATOM 770 O O . PHE A 1 98 ? 4.036 1.048 -15.902 1.00 96.56 98 PHE A O 1
ATOM 777 N N . ASN A 1 99 ? 1.843 0.969 -16.416 1.00 95.75 99 ASN A N 1
ATOM 778 C CA . ASN A 1 99 ? 1.884 -0.371 -16.993 1.00 95.75 99 ASN A CA 1
ATOM 779 C C . ASN A 1 99 ? 2.785 -0.427 -18.231 1.00 95.75 99 ASN A C 1
ATOM 781 O O . ASN A 1 99 ? 3.609 -1.331 -18.317 1.00 95.75 99 ASN A O 1
ATOM 785 N N . THR A 1 100 ? 2.720 0.565 -19.124 1.00 96.25 100 THR A N 1
ATOM 786 C CA . THR A 1 100 ? 3.602 0.639 -20.299 1.00 96.25 100 THR A CA 1
ATOM 787 C C . THR A 1 100 ? 5.083 0.661 -19.914 1.00 96.25 100 THR A C 1
ATOM 789 O O . THR A 1 100 ? 5.876 -0.086 -20.490 1.00 96.25 100 THR A O 1
ATOM 792 N N . LEU A 1 101 ? 5.476 1.477 -18.929 1.00 95.50 101 LEU A N 1
ATOM 793 C CA . LEU A 1 101 ? 6.864 1.521 -18.451 1.00 95.50 101 LEU A CA 1
ATOM 794 C C . LEU A 1 101 ? 7.289 0.183 -17.837 1.00 95.50 101 LEU A C 1
ATOM 796 O O . LEU A 1 101 ? 8.335 -0.365 -18.188 1.00 95.50 101 LEU A O 1
ATOM 800 N N . ARG A 1 102 ? 6.453 -0.378 -16.959 1.00 95.44 102 ARG A N 1
ATOM 801 C CA . ARG A 1 102 ? 6.701 -1.667 -16.303 1.00 95.44 102 ARG A CA 1
ATOM 802 C C . ARG A 1 102 ? 6.846 -2.806 -17.315 1.00 95.44 102 ARG A C 1
ATOM 804 O O . ARG A 1 102 ? 7.745 -3.635 -17.189 1.00 95.44 102 ARG A O 1
ATOM 811 N N . ASP A 1 103 ? 5.988 -2.844 -18.327 1.00 95.31 103 ASP A N 1
ATOM 812 C CA . ASP A 1 103 ? 6.005 -3.888 -19.348 1.00 95.31 103 ASP A CA 1
ATOM 813 C C . ASP A 1 103 ? 7.192 -3.713 -20.311 1.00 95.31 103 ASP A C 1
ATOM 815 O O . ASP A 1 103 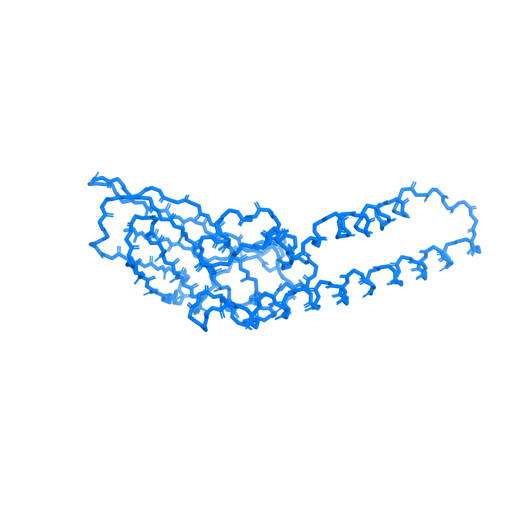? 7.795 -4.704 -20.720 1.00 95.31 103 ASP A O 1
ATOM 819 N N . SER A 1 104 ? 7.630 -2.474 -20.567 1.00 93.75 104 SER A N 1
ATOM 820 C CA . SER A 1 104 ? 8.868 -2.192 -21.315 1.00 93.75 104 SER A CA 1
ATOM 821 C C . SER A 1 104 ? 10.115 -2.703 -20.581 1.00 93.75 104 SER A C 1
ATOM 823 O O . SER A 1 104 ? 10.989 -3.319 -21.193 1.00 93.75 104 SER A O 1
ATOM 825 N N . ILE A 1 105 ? 10.179 -2.534 -19.254 1.00 93.56 105 ILE A N 1
ATOM 826 C CA . ILE A 1 105 ? 11.249 -3.105 -18.417 1.00 93.56 105 ILE A CA 1
ATOM 827 C C . ILE A 1 105 ? 11.234 -4.635 -18.486 1.00 93.56 105 ILE A C 1
ATOM 829 O O . ILE A 1 105 ? 12.280 -5.255 -18.689 1.00 93.56 105 ILE A O 1
ATOM 833 N N . ARG A 1 106 ? 10.051 -5.256 -18.379 1.00 91.44 106 ARG A N 1
ATOM 834 C CA . ARG A 1 106 ? 9.896 -6.716 -18.502 1.00 91.44 106 ARG A CA 1
ATOM 835 C C . ARG A 1 106 ? 10.325 -7.237 -19.869 1.00 91.44 106 ARG A C 1
ATOM 837 O O . ARG A 1 106 ? 10.992 -8.264 -19.937 1.00 91.44 106 ARG A O 1
ATOM 844 N N . ALA A 1 107 ? 10.018 -6.515 -20.943 1.00 90.75 107 ALA A N 1
ATOM 845 C CA . ALA A 1 107 ? 10.450 -6.883 -22.286 1.00 90.75 107 ALA A CA 1
ATOM 846 C C . ALA A 1 107 ? 11.985 -6.909 -22.424 1.00 90.75 107 ALA A C 1
ATOM 848 O O . ALA A 1 107 ? 12.513 -7.730 -23.167 1.00 90.75 107 ALA A O 1
ATOM 849 N N . LEU A 1 108 ? 12.725 -6.074 -21.681 1.00 88.38 108 LEU A N 1
ATOM 850 C CA . LEU A 1 108 ? 14.193 -6.143 -21.644 1.00 88.38 108 LEU A CA 1
ATOM 851 C C . LEU A 1 108 ? 14.750 -7.280 -20.775 1.00 88.38 108 LEU A C 1
ATOM 853 O O . LEU A 1 108 ? 15.935 -7.591 -20.892 1.00 88.38 108 LEU A O 1
ATOM 857 N N . LEU A 1 109 ? 13.952 -7.878 -19.884 1.00 81.62 109 LEU A N 1
ATOM 858 C CA . LEU A 1 109 ? 14.378 -9.033 -19.081 1.00 81.62 109 LEU A CA 1
ATOM 859 C C . LEU A 1 109 ? 14.423 -10.325 -19.900 1.00 81.62 109 LEU A C 1
ATOM 861 O O . LEU A 1 109 ? 15.194 -11.217 -19.569 1.00 81.62 109 LEU A O 1
ATOM 865 N N . VAL A 1 110 ? 13.613 -10.409 -20.956 1.00 84.31 110 VAL A N 1
ATOM 866 C CA . VAL A 1 110 ? 13.444 -11.618 -21.776 1.00 84.31 110 VAL A CA 1
ATOM 867 C C . VAL A 1 110 ? 14.252 -11.602 -23.076 1.00 84.31 110 VAL A C 1
ATOM 869 O O . VAL A 1 110 ? 14.177 -12.552 -23.849 1.00 84.31 110 VAL A O 1
ATOM 872 N N . LYS A 1 111 ? 15.010 -10.532 -23.348 1.00 82.25 111 LYS A N 1
ATOM 873 C CA . LYS A 1 111 ? 15.889 -10.473 -24.522 1.00 82.25 111 LYS A CA 1
ATOM 874 C C . LYS A 1 111 ? 17.085 -11.400 -24.318 1.00 82.25 111 LYS A C 1
ATOM 876 O O . LYS A 1 111 ? 17.804 -11.255 -23.333 1.00 82.25 111 LYS A O 1
ATOM 881 N N . ASP A 1 112 ? 17.291 -12.316 -25.260 1.00 69.62 112 ASP A N 1
ATOM 882 C CA . ASP A 1 112 ? 18.505 -13.127 -25.342 1.00 69.62 112 ASP A CA 1
ATOM 883 C C . ASP A 1 112 ? 19.693 -12.233 -25.728 1.00 69.62 112 ASP A C 1
ATOM 885 O O . ASP A 1 112 ? 19.577 -11.383 -26.615 1.00 69.62 112 ASP A O 1
ATOM 889 N N . VAL A 1 113 ? 20.817 -12.380 -25.027 1.00 67.81 113 VAL A N 1
ATOM 890 C CA . VAL A 1 113 ? 21.974 -11.484 -25.137 1.00 67.81 113 VAL A CA 1
ATOM 891 C C . VAL A 1 113 ? 23.234 -12.295 -25.404 1.00 67.81 113 VAL A C 1
ATOM 893 O O . VAL A 1 113 ? 24.117 -12.429 -24.560 1.00 67.81 113 VAL A O 1
ATOM 896 N N . SER A 1 114 ? 23.333 -12.852 -26.605 1.00 65.25 114 SER A N 1
ATOM 897 C CA . SER A 1 114 ? 24.458 -13.702 -27.000 1.00 65.25 114 SER A CA 1
ATOM 898 C C . SER A 1 114 ? 25.735 -12.932 -27.398 1.00 65.25 114 SER A C 1
ATOM 900 O O . SER A 1 114 ? 26.685 -13.550 -27.874 1.00 65.25 114 SER A O 1
ATOM 902 N N . ALA A 1 115 ? 25.811 -11.606 -27.201 1.00 60.56 115 ALA A N 1
ATOM 903 C CA . ALA A 1 115 ? 27.000 -10.795 -27.493 1.00 60.56 115 ALA A CA 1
ATOM 904 C C . ALA A 1 115 ? 27.327 -9.792 -26.368 1.00 60.56 115 ALA A C 1
ATOM 906 O O . ALA A 1 115 ? 26.482 -9.024 -25.909 1.00 60.56 115 ALA A O 1
ATOM 907 N N . THR A 1 116 ? 28.595 -9.758 -25.952 1.00 58.44 116 THR A N 1
ATOM 908 C CA . THR A 1 116 ? 29.118 -8.982 -24.810 1.00 58.44 116 THR A CA 1
ATOM 909 C C . THR A 1 116 ? 28.955 -7.458 -24.919 1.00 58.44 116 THR A C 1
ATOM 911 O O . THR A 1 116 ? 28.938 -6.792 -23.887 1.00 58.44 116 THR A O 1
ATOM 914 N N . HIS A 1 117 ? 28.785 -6.897 -26.124 1.00 63.69 117 HIS A N 1
ATOM 915 C CA . HIS A 1 117 ? 28.540 -5.456 -26.327 1.00 63.69 117 HIS A CA 1
ATOM 916 C C . HIS A 1 117 ? 27.064 -5.052 -26.162 1.00 63.69 117 HIS A C 1
ATOM 918 O O . HIS A 1 117 ? 26.785 -3.933 -25.732 1.00 63.69 117 HIS A O 1
ATOM 924 N N . ASP A 1 118 ? 26.117 -5.958 -26.415 1.00 76.75 118 ASP A N 1
ATOM 925 C CA . ASP A 1 118 ? 24.686 -5.671 -26.242 1.00 76.75 118 ASP A CA 1
ATOM 926 C C . ASP A 1 118 ? 24.257 -5.756 -24.773 1.00 76.75 118 ASP A C 1
ATOM 928 O O . ASP A 1 118 ? 23.323 -5.076 -24.352 1.00 76.75 118 ASP A O 1
ATOM 932 N N . TYR A 1 119 ? 24.987 -6.517 -23.954 1.00 80.56 119 TYR A N 1
ATOM 933 C CA . TYR A 1 119 ? 24.676 -6.692 -22.535 1.00 80.56 119 TYR A CA 1
ATOM 934 C C . TYR A 1 119 ? 24.796 -5.401 -21.718 1.00 80.56 119 TYR A C 1
ATOM 936 O O . TYR A 1 119 ? 23.889 -5.067 -20.955 1.00 80.56 119 TYR A O 1
ATOM 944 N N . VAL A 1 120 ? 25.875 -4.634 -21.907 1.00 85.00 120 VAL A N 1
ATOM 945 C CA . VAL A 1 120 ? 26.062 -3.349 -21.209 1.00 85.00 120 VAL A CA 1
ATOM 946 C C . VAL A 1 120 ? 24.989 -2.343 -21.631 1.00 85.00 120 VAL A C 1
ATOM 948 O O . VAL A 1 120 ? 24.405 -1.670 -20.781 1.00 85.00 120 VAL A O 1
ATOM 951 N N . ASN A 1 121 ? 24.667 -2.290 -22.926 1.00 87.00 121 ASN A N 1
ATOM 952 C CA . ASN A 1 121 ? 23.609 -1.424 -23.447 1.00 87.00 121 ASN A CA 1
ATOM 953 C C . ASN A 1 121 ? 22.239 -1.785 -22.859 1.00 87.00 121 ASN A C 1
ATOM 955 O O . ASN A 1 121 ? 21.505 -0.897 -22.434 1.00 87.00 121 ASN A O 1
ATOM 959 N N . LEU A 1 122 ? 21.909 -3.076 -22.770 1.00 86.94 122 LEU A N 1
ATOM 960 C CA . LEU A 1 122 ? 20.654 -3.538 -22.173 1.00 86.94 122 LEU A CA 1
ATOM 961 C C . LEU A 1 122 ? 20.568 -3.240 -20.672 1.00 86.94 122 LEU A C 1
ATOM 963 O O . LEU A 1 122 ? 19.494 -2.873 -20.194 1.00 86.94 122 LEU A O 1
ATOM 967 N N . ILE A 1 123 ? 21.673 -3.362 -19.929 1.00 87.62 123 ILE A N 1
ATOM 968 C CA . ILE A 1 123 ? 21.725 -2.957 -18.516 1.00 87.62 123 ILE A CA 1
ATOM 969 C C . ILE A 1 123 ? 21.457 -1.460 -18.377 1.00 87.62 123 ILE A C 1
ATOM 971 O O . ILE A 1 123 ? 20.628 -1.073 -17.553 1.00 87.62 123 ILE A O 1
ATOM 975 N N . ASN A 1 124 ? 22.126 -0.627 -19.178 1.00 90.50 124 ASN A N 1
ATOM 976 C CA . ASN A 1 124 ? 21.958 0.824 -19.119 1.00 90.50 124 ASN A CA 1
ATOM 977 C C . ASN A 1 124 ? 20.523 1.232 -19.476 1.00 90.50 124 ASN A C 1
ATOM 979 O O . ASN A 1 124 ? 19.886 1.936 -18.700 1.00 90.50 124 ASN A O 1
ATOM 983 N N . GLN A 1 125 ? 19.967 0.689 -20.564 1.00 91.62 125 GLN A N 1
ATOM 984 C CA . GLN A 1 125 ? 18.571 0.923 -20.957 1.00 91.62 125 GLN A CA 1
ATOM 985 C C . GLN A 1 125 ? 17.583 0.497 -19.865 1.00 91.62 125 GLN A C 1
ATOM 987 O O . GLN A 1 125 ? 16.617 1.199 -19.571 1.00 91.62 125 GLN A O 1
ATOM 992 N N . ARG A 1 126 ? 17.816 -0.658 -19.232 1.00 91.00 126 ARG A N 1
ATOM 993 C CA . ARG A 1 126 ? 16.977 -1.123 -18.123 1.00 91.00 126 ARG A CA 1
ATOM 994 C C . ARG A 1 126 ? 17.048 -0.169 -16.942 1.00 91.00 126 ARG A C 1
ATOM 996 O O . ARG A 1 126 ? 16.006 0.162 -16.387 1.00 91.00 126 ARG A O 1
ATOM 1003 N N . LYS A 1 127 ? 18.253 0.262 -16.570 1.00 93.56 127 LYS A N 1
ATOM 1004 C CA . LYS A 1 127 ? 18.460 1.209 -15.476 1.00 93.56 127 LYS A CA 1
ATOM 1005 C C . LYS A 1 127 ? 17.734 2.528 -15.745 1.00 93.56 127 LYS A C 1
ATOM 1007 O O . LYS A 1 127 ? 16.984 2.976 -14.890 1.00 93.56 127 LYS A O 1
ATOM 1012 N N . GLU A 1 128 ? 17.871 3.087 -16.944 1.00 95.12 128 GLU A N 1
ATOM 1013 C CA . GLU A 1 128 ? 17.185 4.324 -17.343 1.00 95.12 128 GLU A CA 1
ATOM 1014 C C . GLU A 1 128 ? 15.656 4.203 -17.255 1.00 95.12 128 GLU A C 1
ATOM 1016 O O . GLU A 1 128 ? 14.979 5.122 -16.785 1.00 95.12 128 GLU A O 1
ATOM 1021 N N . MET A 1 129 ? 15.088 3.064 -17.662 1.00 94.75 129 MET A N 1
ATOM 1022 C CA . MET A 1 129 ? 13.645 2.835 -17.540 1.00 94.75 129 MET A CA 1
ATOM 1023 C C . MET A 1 129 ? 13.194 2.592 -16.098 1.00 94.75 129 MET A C 1
ATOM 1025 O O . MET A 1 129 ? 12.116 3.047 -15.726 1.00 94.75 129 MET A O 1
ATOM 1029 N N . GLU A 1 130 ? 13.994 1.907 -15.281 1.00 95.25 130 GLU A N 1
ATOM 1030 C CA . GLU A 1 130 ? 13.736 1.741 -13.845 1.00 95.25 130 GLU A CA 1
ATOM 1031 C C . GLU A 1 130 ? 13.758 3.094 -13.118 1.00 95.25 130 GLU A C 1
ATOM 1033 O O . GLU A 1 130 ? 12.846 3.401 -12.347 1.00 95.25 130 GLU A O 1
ATOM 1038 N N . ASP A 1 131 ? 14.732 3.950 -13.434 1.00 95.81 131 ASP A N 1
ATOM 1039 C CA . ASP A 1 131 ? 14.828 5.31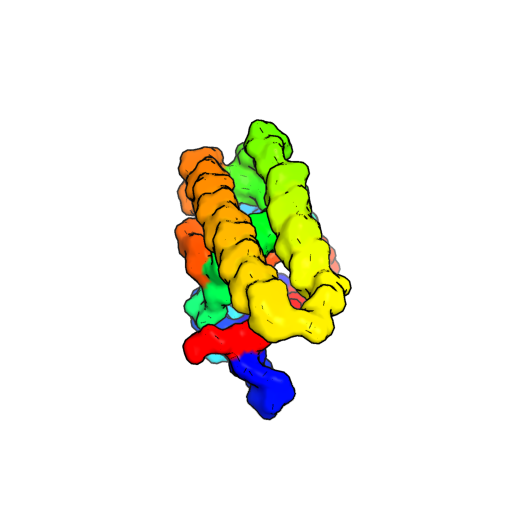6 -12.913 1.00 95.81 131 ASP A CA 1
ATOM 1040 C C . ASP A 1 131 ? 13.635 6.171 -13.376 1.00 95.81 131 ASP A C 1
ATOM 1042 O O . ASP A 1 131 ? 13.048 6.922 -12.587 1.00 95.81 131 ASP A O 1
ATOM 1046 N N . SER A 1 132 ? 13.211 6.007 -14.634 1.00 96.50 132 SER A N 1
ATOM 1047 C CA . SER A 1 132 ? 12.019 6.661 -15.189 1.00 96.50 132 SER A CA 1
ATOM 1048 C C . SER A 1 132 ? 10.738 6.205 -14.487 1.00 96.50 132 SER A C 1
ATOM 1050 O O . SER A 1 132 ? 9.922 7.040 -14.095 1.00 96.50 132 SER A O 1
ATOM 1052 N N . LEU A 1 133 ? 10.569 4.896 -14.270 1.00 96.81 133 LEU A N 1
ATOM 1053 C CA . LEU A 1 133 ? 9.429 4.327 -13.552 1.00 96.81 133 LEU A CA 1
ATOM 1054 C C . LEU A 1 133 ? 9.400 4.803 -12.096 1.00 96.81 133 LEU A C 1
ATOM 1056 O O . LEU A 1 133 ? 8.341 5.181 -11.597 1.00 96.81 133 LEU A O 1
ATOM 1060 N N . SER A 1 134 ? 10.550 4.836 -11.424 1.00 95.44 134 SER A N 1
ATOM 1061 C CA . SER A 1 134 ? 10.674 5.327 -10.049 1.00 95.44 134 SER A CA 1
ATOM 1062 C C . SER A 1 134 ? 10.340 6.820 -9.937 1.00 95.44 134 SER A C 1
ATOM 1064 O O . SER A 1 134 ? 9.560 7.225 -9.069 1.00 95.44 134 SER A O 1
ATOM 1066 N N . SER A 1 135 ? 10.848 7.638 -10.862 1.00 95.88 135 SER A N 1
ATOM 1067 C CA . SER A 1 135 ? 10.581 9.081 -10.912 1.00 95.88 135 SER A CA 1
ATOM 1068 C C . SER A 1 135 ? 9.112 9.375 -11.209 1.00 95.88 135 SER A C 1
ATOM 1070 O O . SER A 1 135 ? 8.482 10.180 -10.520 1.00 95.88 135 SER A O 1
ATOM 1072 N N . PHE A 1 136 ? 8.537 8.680 -12.195 1.00 96.69 136 PHE A N 1
ATOM 1073 C CA . PHE A 1 136 ? 7.111 8.747 -12.499 1.00 96.69 136 PHE A CA 1
ATOM 1074 C C . PHE A 1 136 ? 6.273 8.385 -11.271 1.00 96.69 136 PHE A C 1
ATOM 1076 O O . PHE A 1 136 ? 5.381 9.141 -10.886 1.00 96.69 136 PHE A O 1
ATOM 1083 N N . SER A 1 137 ? 6.606 7.269 -10.619 1.00 95.12 137 SER A N 1
ATOM 1084 C CA . SER A 1 137 ? 5.866 6.787 -9.455 1.00 95.12 137 SER A CA 1
ATOM 1085 C C . SER A 1 137 ? 5.926 7.769 -8.290 1.00 95.12 137 SER A C 1
ATOM 1087 O O . SER A 1 137 ? 4.902 8.059 -7.681 1.00 95.12 137 SER A O 1
ATOM 1089 N N . SER A 1 138 ? 7.099 8.350 -8.032 1.00 92.88 138 SER A N 1
ATOM 1090 C CA . SER A 1 138 ? 7.288 9.363 -6.988 1.00 92.88 138 SER A CA 1
ATOM 1091 C C . SER A 1 138 ? 6.417 10.596 -7.220 1.00 92.88 138 SER A C 1
ATOM 1093 O O . SER A 1 138 ? 5.783 11.082 -6.285 1.00 92.88 138 SER A O 1
ATOM 1095 N N . ARG A 1 139 ? 6.338 11.079 -8.469 1.00 93.38 139 ARG A N 1
ATOM 1096 C CA . ARG A 1 139 ? 5.492 12.226 -8.827 1.00 93.38 139 ARG A CA 1
ATOM 1097 C C . ARG A 1 139 ? 4.013 11.926 -8.605 1.00 93.38 139 ARG A C 1
ATOM 1099 O O . ARG A 1 139 ? 3.336 12.705 -7.949 1.00 93.38 139 ARG A O 1
ATOM 1106 N N . ILE A 1 140 ? 3.528 10.789 -9.103 1.00 92.19 140 ILE A N 1
ATOM 1107 C CA . ILE A 1 140 ? 2.121 10.413 -8.927 1.00 92.19 140 ILE A CA 1
ATOM 1108 C C . ILE A 1 140 ? 1.788 10.250 -7.447 1.00 92.19 140 ILE A C 1
ATOM 1110 O O . ILE A 1 140 ? 0.777 10.769 -6.990 1.00 92.19 140 ILE A O 1
ATOM 1114 N N . LEU A 1 141 ? 2.643 9.578 -6.675 1.00 90.06 141 LEU A N 1
ATOM 1115 C CA . LEU A 1 141 ? 2.423 9.442 -5.240 1.00 90.06 141 LEU A CA 1
ATOM 1116 C C . LEU A 1 141 ? 2.360 10.809 -4.553 1.00 90.06 141 LEU A C 1
ATOM 1118 O O . LEU A 1 141 ? 1.456 11.039 -3.755 1.00 90.06 141 LEU A O 1
ATOM 1122 N N . PHE A 1 142 ? 3.263 11.732 -4.895 1.00 88.25 142 PHE A N 1
ATOM 1123 C CA . PHE A 1 142 ? 3.212 13.107 -4.400 1.00 88.25 142 PHE A CA 1
ATOM 1124 C C . PHE A 1 142 ? 1.871 13.784 -4.722 1.00 88.25 142 PHE A C 1
ATOM 1126 O O . PHE A 1 142 ? 1.237 14.326 -3.816 1.00 88.25 142 PHE A O 1
ATOM 1133 N N . ASP A 1 143 ? 1.388 13.682 -5.961 1.00 87.81 143 ASP A N 1
ATOM 1134 C CA . ASP A 1 143 ? 0.097 14.247 -6.370 1.00 87.81 143 ASP A CA 1
ATOM 1135 C C . ASP A 1 143 ? -1.072 13.649 -5.572 1.00 87.81 143 ASP A C 1
ATOM 1137 O O . ASP A 1 143 ? -1.966 14.384 -5.142 1.00 87.81 143 ASP A O 1
ATOM 1141 N N . ILE A 1 144 ? -1.043 12.337 -5.312 1.00 86.38 144 ILE A N 1
ATOM 1142 C CA . ILE A 1 144 ? -2.030 11.643 -4.473 1.00 86.38 144 ILE A CA 1
ATOM 1143 C C . ILE A 1 144 ? -2.013 12.202 -3.049 1.00 86.38 144 ILE A C 1
ATOM 1145 O O . ILE A 1 144 ? -3.074 12.496 -2.493 1.00 86.38 144 ILE A O 1
ATOM 1149 N N . TYR A 1 145 ? -0.834 12.383 -2.449 1.00 81.81 145 TYR A N 1
ATOM 1150 C CA . TYR A 1 145 ? -0.719 12.914 -1.089 1.00 81.81 145 TYR A CA 1
ATOM 1151 C C . TYR A 1 145 ? -1.210 14.347 -0.966 1.00 81.81 145 TYR A C 1
ATOM 1153 O O . TYR A 1 145 ? -1.903 14.664 -0.000 1.00 81.81 145 TYR A O 1
ATOM 1161 N N . GLN A 1 146 ? -0.869 15.200 -1.931 1.00 82.69 146 GLN A N 1
ATOM 1162 C CA . GLN A 1 146 ? -1.265 16.606 -1.908 1.00 82.69 146 GLN A CA 1
ATOM 1163 C C . GLN A 1 146 ? -2.778 16.782 -2.064 1.00 82.69 146 GLN A C 1
ATOM 1165 O O . GLN A 1 146 ? -3.342 17.735 -1.531 1.00 82.69 146 GLN A O 1
ATOM 1170 N N . GLN A 1 147 ? -3.438 15.856 -2.759 1.00 80.94 147 GLN A N 1
ATOM 1171 C CA . GLN A 1 147 ? -4.881 15.893 -3.000 1.00 80.94 147 GLN A CA 1
ATOM 1172 C C . GLN A 1 147 ? -5.700 15.129 -1.953 1.00 80.94 147 GLN A C 1
ATOM 1174 O O . GLN A 1 147 ? -6.928 15.235 -1.940 1.00 80.94 147 GLN A O 1
ATOM 1179 N N . SER A 1 148 ? -5.046 14.376 -1.067 1.00 78.19 148 SER A N 1
ATOM 1180 C CA . SER A 1 148 ? -5.719 13.568 -0.051 1.00 78.19 148 SER A CA 1
ATOM 1181 C C . SER A 1 148 ? -5.746 14.256 1.322 1.00 78.19 148 SER A C 1
ATOM 1183 O O . SER A 1 148 ? -4.779 14.916 1.715 1.00 78.19 148 SER A O 1
ATOM 1185 N N . PRO A 1 149 ? -6.807 14.063 2.128 1.00 73.12 149 PRO A N 1
ATOM 1186 C CA . PRO A 1 149 ? -6.837 14.534 3.506 1.00 73.12 149 PRO A CA 1
ATOM 1187 C C . PRO A 1 149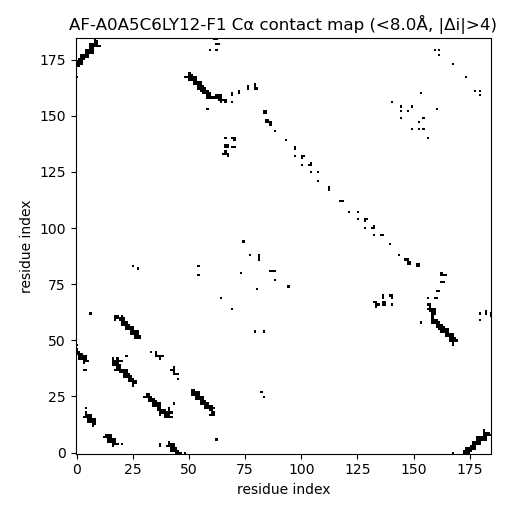 ? -5.640 14.028 4.323 1.00 73.12 149 PRO A C 1
ATOM 1189 O O . PRO A 1 149 ? -5.240 12.868 4.248 1.00 73.12 149 PRO A O 1
ATOM 1192 N N . ALA A 1 150 ? -5.104 14.882 5.197 1.00 64.69 150 ALA A N 1
ATOM 1193 C CA . ALA A 1 150 ? -3.907 14.584 5.988 1.00 64.69 150 ALA A CA 1
ATOM 1194 C C . ALA A 1 150 ? -3.970 13.278 6.801 1.00 64.69 150 ALA A C 1
ATOM 1196 O O . ALA A 1 150 ? -2.938 12.675 7.086 1.00 64.69 150 ALA A O 1
ATOM 1197 N N . ALA A 1 151 ? -5.176 12.866 7.191 1.00 62.16 151 ALA A N 1
ATOM 1198 C CA . ALA A 1 151 ? -5.414 11.729 8.065 1.00 62.16 151 ALA A CA 1
ATOM 1199 C C . ALA A 1 151 ? -5.712 10.412 7.326 1.00 62.16 151 ALA A C 1
ATOM 1201 O O . ALA A 1 151 ? -5.844 9.387 8.000 1.00 62.16 151 ALA A O 1
ATOM 1202 N N . THR A 1 152 ? -5.876 10.416 5.999 1.00 64.06 152 THR A N 1
ATOM 1203 C CA . THR A 1 152 ? -6.381 9.249 5.253 1.00 64.06 152 THR A CA 1
ATOM 1204 C C . THR A 1 152 ? -5.278 8.419 4.618 1.00 64.06 152 THR A C 1
ATOM 1206 O O . THR A 1 152 ? -5.364 7.193 4.645 1.00 64.06 152 THR A O 1
ATOM 1209 N N . VAL A 1 153 ? -4.211 9.054 4.133 1.00 64.38 153 VAL A N 1
ATOM 1210 C CA . VAL A 1 153 ? -3.097 8.346 3.493 1.00 64.38 153 VAL A CA 1
ATOM 1211 C C . VAL A 1 153 ? -1.911 8.265 4.440 1.00 64.38 153 VAL A C 1
ATOM 1213 O O . VAL A 1 153 ? -1.533 9.271 5.050 1.00 64.38 153 VAL A O 1
ATOM 1216 N N . PRO A 1 154 ? -1.278 7.095 4.560 1.00 65.75 154 PRO A N 1
ATOM 1217 C CA . PRO A 1 154 ? 0.011 7.007 5.211 1.00 65.75 154 PRO A CA 1
ATOM 1218 C C . PRO A 1 154 ? 1.062 7.868 4.488 1.00 65.75 154 PRO A C 1
ATOM 1220 O O . PRO A 1 154 ? 1.482 7.565 3.377 1.00 65.75 154 PRO A O 1
ATOM 1223 N N . ARG A 1 155 ? 1.473 8.974 5.117 1.00 63.94 155 ARG A N 1
ATOM 1224 C CA . ARG A 1 155 ? 2.333 10.008 4.503 1.00 63.94 155 ARG A CA 1
ATOM 1225 C C . ARG A 1 155 ? 3.799 9.608 4.321 1.00 63.94 155 ARG A C 1
ATOM 1227 O O . ARG A 1 155 ? 4.554 10.347 3.698 1.00 63.94 155 ARG A O 1
ATOM 1234 N N . SER A 1 156 ? 4.220 8.488 4.905 1.00 66.62 156 SER A N 1
ATOM 1235 C CA . SER A 1 156 ? 5.589 8.007 4.747 1.00 66.62 156 SER A CA 1
ATOM 1236 C C . SER A 1 156 ? 5.735 7.334 3.387 1.00 66.62 156 SER A C 1
ATOM 1238 O O . SER A 1 156 ? 5.296 6.214 3.200 1.00 66.62 156 SER A O 1
ATOM 1240 N N . LEU A 1 157 ? 6.372 8.002 2.433 1.00 67.12 157 LEU A N 1
ATOM 1241 C CA . LEU A 1 157 ? 6.656 7.428 1.115 1.00 67.12 157 LEU A CA 1
ATOM 1242 C C . LEU A 1 157 ? 7.665 6.276 1.129 1.00 67.12 157 LEU A C 1
ATOM 1244 O O . LEU A 1 157 ? 7.924 5.684 0.085 1.00 67.12 157 LEU A O 1
ATOM 1248 N N . SER A 1 158 ? 8.276 6.016 2.284 1.00 79.38 158 SER A N 1
ATOM 1249 C CA . SER A 1 158 ? 9.258 4.959 2.435 1.00 79.38 158 SER A CA 1
ATOM 1250 C C . SER A 1 158 ? 8.650 3.687 3.002 1.00 79.38 158 SER A C 1
ATOM 1252 O O . SER A 1 158 ? 9.062 2.623 2.579 1.00 79.38 158 SER A O 1
ATOM 1254 N N . ASN A 1 159 ? 7.714 3.754 3.955 1.00 90.44 159 ASN A N 1
ATOM 1255 C CA . ASN A 1 159 ? 7.265 2.567 4.692 1.00 90.44 159 ASN A CA 1
ATOM 1256 C C . ASN A 1 159 ? 6.248 1.743 3.911 1.00 90.44 159 ASN A C 1
ATOM 1258 O O . ASN A 1 159 ? 5.287 2.318 3.428 1.00 90.44 159 ASN A O 1
ATOM 1262 N N . LYS A 1 160 ? 6.353 0.405 3.888 1.00 91.62 160 LYS A N 1
ATOM 1263 C CA . LYS A 1 160 ? 5.345 -0.437 3.212 1.00 91.62 160 LYS A CA 1
ATOM 1264 C C . LYS A 1 160 ? 3.940 -0.229 3.789 1.00 91.62 160 LYS A C 1
ATOM 1266 O O . LYS A 1 160 ? 3.757 -0.080 5.001 1.00 91.62 160 LYS A O 1
ATOM 1271 N N . PHE A 1 161 ? 2.944 -0.323 2.907 1.00 90.50 161 PHE A N 1
ATOM 1272 C CA . PHE A 1 161 ? 1.526 -0.292 3.259 1.00 90.50 161 PHE A CA 1
ATOM 1273 C C . PHE A 1 161 ? 0.804 -1.534 2.764 1.00 90.50 161 PHE A C 1
ATOM 1275 O O . PHE A 1 161 ? 1.160 -2.087 1.729 1.00 90.50 161 PHE A O 1
ATOM 1282 N N . TYR A 1 162 ? -0.232 -1.935 3.485 1.00 90.75 162 TYR A N 1
ATOM 1283 C CA . TYR A 1 162 ? -1.105 -3.047 3.140 1.00 90.75 162 TYR A CA 1
ATOM 1284 C C . TYR A 1 162 ? -2.559 -2.579 3.178 1.00 90.75 162 TYR A C 1
ATOM 1286 O O . TYR A 1 162 ? -2.957 -1.916 4.140 1.00 90.75 162 TYR A O 1
ATOM 1294 N N . TYR A 1 163 ? -3.327 -2.937 2.149 1.00 90.88 163 TYR A N 1
ATOM 1295 C CA . TYR A 1 163 ? -4.761 -2.682 2.049 1.00 90.88 163 TYR A CA 1
ATOM 1296 C C . TYR A 1 163 ? -5.511 -4.010 1.982 1.00 90.88 163 TYR A C 1
ATOM 1298 O O . TYR A 1 163 ? -5.089 -4.939 1.299 1.00 90.88 163 TYR A O 1
ATOM 1306 N N . SER A 1 164 ? -6.628 -4.111 2.697 1.00 91.38 164 SER A N 1
ATOM 1307 C CA . SER A 1 164 ? -7.509 -5.276 2.612 1.00 91.38 164 SER A CA 1
ATOM 1308 C C . SER A 1 164 ? -8.928 -4.929 3.027 1.00 91.38 164 SER A C 1
ATOM 1310 O O . SER A 1 164 ? -9.142 -4.044 3.856 1.00 91.38 164 SER A O 1
ATOM 1312 N N . THR A 1 165 ? -9.900 -5.645 2.475 1.00 92.75 165 THR A N 1
ATOM 1313 C CA . THR A 1 165 ? -11.302 -5.537 2.878 1.00 92.75 165 THR A CA 1
ATOM 1314 C C . THR A 1 165 ? -11.628 -6.618 3.902 1.00 92.75 165 THR A C 1
ATOM 1316 O O . THR A 1 165 ? -11.290 -7.786 3.725 1.00 92.75 165 THR A O 1
ATOM 1319 N N . ILE A 1 166 ? -12.298 -6.232 4.988 1.00 92.62 166 ILE A N 1
ATOM 1320 C CA . ILE A 1 166 ? -12.648 -7.123 6.096 1.00 92.62 166 ILE A CA 1
ATOM 1321 C C . ILE A 1 166 ? -14.111 -6.938 6.468 1.00 92.62 166 ILE A C 1
ATOM 1323 O O . ILE A 1 166 ? -14.575 -5.817 6.665 1.00 92.62 166 ILE A O 1
ATOM 1327 N N . THR A 1 167 ? -14.816 -8.048 6.656 1.00 92.94 167 THR A N 1
ATOM 1328 C CA . THR A 1 167 ? -16.174 -8.060 7.205 1.00 92.94 167 THR A CA 1
ATOM 1329 C C . THR A 1 167 ? -16.132 -8.440 8.681 1.00 92.94 167 THR A C 1
ATOM 1331 O O . THR A 1 167 ? -15.684 -9.523 9.051 1.00 92.94 167 THR A O 1
ATOM 1334 N N . VAL A 1 168 ? -16.591 -7.536 9.545 1.00 90.88 168 VAL A N 1
ATOM 1335 C CA . VAL A 1 168 ? -16.861 -7.802 10.960 1.00 90.88 168 VAL A CA 1
ATOM 1336 C C . VAL A 1 168 ? -18.245 -8.413 11.079 1.00 90.88 168 VAL A C 1
ATOM 1338 O O . VAL A 1 168 ? -19.238 -7.755 10.785 1.00 90.88 168 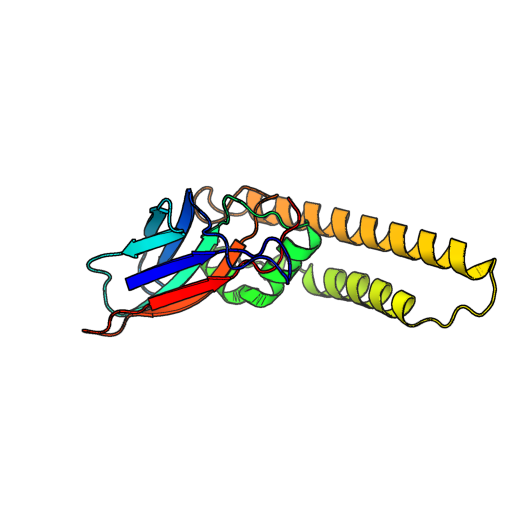VAL A O 1
ATOM 1341 N N . GLU A 1 169 ? -18.282 -9.673 11.499 1.00 88.38 169 GLU A N 1
ATOM 1342 C CA . GLU A 1 169 ? -19.496 -10.462 11.708 1.00 88.38 169 GLU A CA 1
ATOM 1343 C C . GLU A 1 169 ? -19.884 -10.458 13.198 1.00 88.38 169 GLU A C 1
ATOM 1345 O O . GLU A 1 169 ? -19.007 -10.326 14.060 1.00 88.38 169 GLU A O 1
ATOM 1350 N N . PRO A 1 170 ? -21.181 -10.590 13.530 1.00 85.38 170 PRO A N 1
ATOM 1351 C CA . PRO A 1 170 ? -21.622 -10.692 14.918 1.00 85.38 170 PRO A CA 1
ATOM 1352 C C . PRO A 1 170 ? -20.979 -11.903 15.603 1.00 85.38 170 PRO A C 1
ATOM 1354 O O . PRO A 1 170 ? -20.845 -12.965 15.003 1.00 85.38 170 PRO A O 1
ATOM 1357 N N . GLU A 1 171 ? -20.564 -11.718 16.860 1.00 79.69 171 GLU A N 1
ATOM 1358 C CA . GLU A 1 171 ? -20.030 -12.769 17.750 1.00 79.69 171 GLU A CA 1
ATOM 1359 C C . GLU A 1 171 ? -18.772 -13.507 17.249 1.00 79.69 171 GLU A C 1
ATOM 1361 O O . GLU A 1 171 ? -18.284 -14.430 17.901 1.00 79.69 171 GLU A O 1
ATOM 1366 N N . LYS A 1 172 ? -18.170 -13.059 16.140 1.00 81.81 172 LYS A N 1
ATOM 1367 C CA . LYS A 1 172 ? -16.954 -13.645 15.575 1.00 81.81 172 LYS A CA 1
ATOM 1368 C C . LYS A 1 172 ? -15.740 -12.763 15.828 1.00 81.81 172 LYS A C 1
ATOM 1370 O O . LYS A 1 172 ? -15.709 -11.573 15.509 1.00 81.81 172 LYS A O 1
ATOM 1375 N N . THR A 1 173 ? -14.675 -13.372 16.344 1.00 78.62 173 THR A N 1
ATOM 1376 C CA . THR A 1 173 ? -13.373 -12.704 16.405 1.00 78.62 173 THR A CA 1
ATOM 1377 C C . THR A 1 173 ? -12.653 -12.877 15.075 1.00 78.62 173 THR A C 1
ATOM 1379 O O . THR A 1 173 ? -12.114 -13.940 14.785 1.00 78.62 173 THR A O 1
ATOM 1382 N N . ASN A 1 174 ? -12.614 -11.814 14.273 1.00 84.31 174 ASN A N 1
ATOM 1383 C CA . ASN A 1 174 ? -11.726 -11.763 13.115 1.00 84.31 174 ASN A CA 1
ATOM 1384 C C . ASN A 1 174 ? -10.274 -11.658 13.580 1.00 84.31 174 ASN A C 1
ATOM 1386 O O . ASN A 1 174 ? -9.925 -10.683 14.255 1.00 84.31 174 ASN A O 1
ATOM 1390 N N . ASN A 1 175 ? -9.469 -12.647 13.194 1.00 89.38 175 ASN A N 1
ATOM 1391 C CA . ASN A 1 175 ? -8.023 -12.669 13.363 1.00 89.38 175 ASN A CA 1
ATOM 1392 C C . ASN A 1 175 ? -7.360 -12.493 12.000 1.00 89.38 175 ASN A C 1
ATOM 1394 O O . ASN A 1 175 ? -7.685 -13.219 11.063 1.00 89.38 175 ASN A O 1
ATOM 1398 N N . VAL A 1 176 ? -6.440 -11.537 11.894 1.00 93.38 176 VAL A N 1
ATOM 1399 C CA . VAL A 1 176 ? -5.739 -11.238 10.639 1.00 93.38 176 VAL A CA 1
ATOM 1400 C C . VAL A 1 176 ? -4.239 -11.343 10.837 1.00 93.38 176 VAL A C 1
ATOM 1402 O O . VAL A 1 176 ? -3.692 -10.788 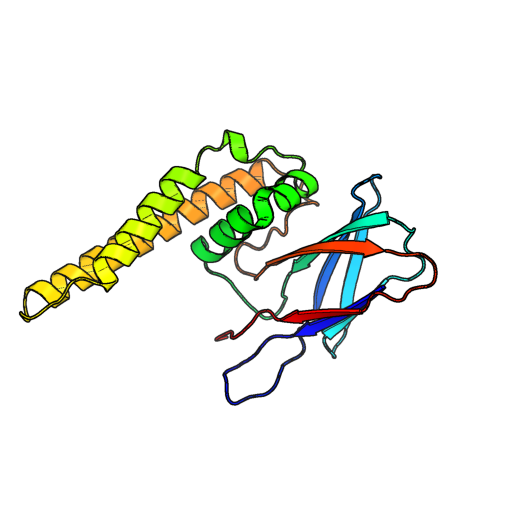11.785 1.00 93.38 176 VAL A O 1
ATOM 1405 N N . ALA A 1 177 ? -3.583 -12.048 9.925 1.00 93.69 177 ALA A N 1
ATOM 1406 C CA . ALA A 1 177 ? -2.136 -12.146 9.845 1.00 93.69 177 ALA A CA 1
ATOM 1407 C C . ALA A 1 177 ? -1.666 -11.327 8.638 1.00 93.69 177 ALA A C 1
ATOM 1409 O O . ALA A 1 177 ? -2.142 -11.548 7.525 1.00 93.69 177 ALA A O 1
ATOM 1410 N N . ILE A 1 178 ? -0.775 -10.365 8.867 1.00 94.62 178 ILE A N 1
ATOM 1411 C CA . ILE A 1 178 ? -0.294 -9.434 7.842 1.00 94.62 178 ILE A CA 1
ATOM 1412 C C . ILE A 1 178 ? 1.199 -9.658 7.668 1.00 94.62 178 ILE A C 1
ATOM 1414 O O . ILE A 1 178 ? 1.979 -9.366 8.573 1.00 94.62 178 ILE A O 1
ATOM 1418 N N . ASP A 1 179 ? 1.565 -10.180 6.500 1.00 93.69 179 ASP A N 1
ATOM 1419 C CA . ASP A 1 179 ? 2.945 -10.445 6.105 1.00 93.69 179 ASP A CA 1
ATOM 1420 C C . ASP A 1 179 ? 3.418 -9.345 5.147 1.00 93.69 179 ASP A C 1
ATOM 1422 O O . ASP A 1 179 ? 2.920 -9.229 4.027 1.00 93.69 179 ASP A O 1
ATOM 1426 N N . PHE A 1 180 ? 4.394 -8.539 5.570 1.00 92.12 180 PHE A N 1
ATOM 1427 C CA . PHE A 1 180 ? 5.061 -7.563 4.696 1.00 92.12 180 PHE A CA 1
ATOM 1428 C C . PHE A 1 180 ? 6.133 -8.185 3.783 1.00 92.12 180 PHE A C 1
ATOM 1430 O O . PHE A 1 180 ? 6.819 -7.472 3.033 1.00 92.12 180 PHE A O 1
ATOM 1437 N N . GLY A 1 181 ? 6.260 -9.510 3.822 1.00 88.56 181 GLY A N 1
ATOM 1438 C CA . GLY A 1 181 ? 7.180 -10.299 3.028 1.00 88.56 181 GLY A CA 1
ATOM 1439 C C . GLY A 1 181 ? 8.625 -10.119 3.468 1.00 88.56 181 GLY A C 1
ATOM 1440 O O . GLY A 1 181 ? 8.928 -9.646 4.568 1.00 88.56 181 GLY A O 1
ATOM 1441 N N . ILE A 1 182 ? 9.530 -10.506 2.573 1.00 82.88 182 ILE A N 1
ATOM 1442 C CA . ILE A 1 182 ? 10.965 -10.337 2.777 1.00 82.88 182 ILE A CA 1
ATOM 1443 C C . ILE A 1 182 ? 11.307 -8.846 2.689 1.00 82.88 182 ILE A C 1
ATOM 1445 O O . ILE A 1 182 ? 10.870 -8.141 1.770 1.00 82.88 182 ILE A O 1
ATOM 1449 N N . THR A 1 183 ? 12.076 -8.358 3.659 1.00 74.75 183 THR A N 1
ATOM 1450 C CA . THR A 1 183 ? 12.672 -7.023 3.627 1.00 74.75 183 THR A CA 1
ATOM 1451 C C . THR A 1 183 ? 14.161 -7.107 3.925 1.00 74.75 183 THR A C 1
ATOM 1453 O O . THR A 1 183 ? 14.597 -7.871 4.786 1.00 74.75 183 THR A O 1
ATOM 1456 N N . TYR A 1 184 ? 14.932 -6.293 3.216 1.00 64.38 184 TYR A N 1
ATOM 1457 C CA . TYR A 1 184 ? 16.355 -6.107 3.454 1.00 64.38 184 TYR A CA 1
ATOM 1458 C C . TYR A 1 184 ? 16.501 -4.726 4.089 1.00 64.38 184 TYR A C 1
ATOM 1460 O O . TYR A 1 184 ? 16.402 -3.715 3.394 1.00 64.38 184 TYR A O 1
ATOM 1468 N N . ASN A 1 185 ? 16.605 -4.699 5.418 1.00 55.72 185 ASN A N 1
ATOM 1469 C CA . ASN A 1 185 ? 16.887 -3.481 6.180 1.00 55.72 185 ASN A CA 1
ATOM 1470 C C . ASN A 1 185 ? 18.388 -3.278 6.341 1.00 55.72 185 ASN A C 1
ATOM 1472 O O . ASN A 1 185 ? 19.086 -4.302 6.534 1.00 55.72 185 ASN A O 1
#

Nearest PDB structures (foldseek):
  3is1-assembly1_X  TM=7.375E-01  e=2.488E-02  Staphylococcus saprophyticus subsp. saprophyticus ATCC 15305 = NCTC 7292
  3is0-assembly1_X  TM=7.401E-01  e=6.571E-02  Staphylococcus saprophyticus subsp. saprophyticus ATCC 15305 = NCTC 7292
  3g7m-assembly1_A  TM=6.400E-01  e=6.209E-01  Triticum aestivum
  2dm4-assembly1_A  TM=6.550E-01  e=1.452E+00  Homo sapiens
  5l3c-assembly1_A  TM=3.281E-01  e=2.090E+00  Homo sapiens

Organism: NCBI:txid79329

Solvent-accessible surface area (backbone atoms only — not comparable to full-atom values): 10340 Å² total; per-residue (Å²): 69,37,34,38,33,29,32,21,67,43,100,86,46,72,81,39,50,26,43,57,16,40,38,35,37,37,43,74,88,50,93,54,70,50,76,43,58,18,39,84,74,5,37,38,71,46,80,90,71,72,71,44,49,29,39,39,40,36,36,44,59,75,41,69,39,54,37,44,55,50,46,48,52,44,63,77,38,42,70,60,48,26,62,56,35,73,37,74,66,74,80,68,65,51,66,67,59,54,49,53,51,55,50,54,48,52,57,64,71,71,58,86,69,94,45,83,73,56,47,59,53,52,50,52,54,44,48,54,50,51,52,48,42,34,52,51,25,44,51,52,52,49,55,52,56,75,70,27,53,86,87,51,54,84,82,57,77,46,40,31,73,49,78,46,81,45,76,42,53,82,100,54,78,53,72,46,80,45,75,71,44,71,42,88,127

Mean predicted aligned error: 5.72 Å

Secondary structure (DSSP, 8-state):
-EEEEEEESBTTBPPEE-TT-EEEEEESSSS-EEEEE--TTSEEE--SPPSEEEEEEEEEEEEE--HHHHHHHHHHTHHHHHHHHTS-GGGG--HHHHHHHHHHHHHHHS----SHHHHHHHHHHHHHHHHHHHHHHHHHHHHHHHHS-TTTS---SSEEEEEEEEEE-TT---EEEEEEEE---

pLDDT: mean 87.67, std 9.18, range [55.72, 97.88]

Foldseek 3Di:
DKEFEWEAQDPVGDTAGQFQKKKWKQFLVDRDIDIDGAHNRRMDDDPPDDFGKIKIKIWGPPFWDALLVVLVQCVVCVVSLCSLQVHNLVVVVCVVVLVVLVVVLVVLVPDDDPDPVVVVVSVVVSVVSVVVSRVSSVVSVVVSCVSGDPPRDDPPNTIDMDIDMDGDDPPDDDYDYHYPYHHND

Radius of gyration: 19.12 Å; Cα contacts (8 Å, |Δi|>4): 313; chains: 1; bounding box: 51×35×48 Å